Protein AF-A0A1V4E549-F1 (afdb_monomer_lite)

pLDDT: mean 75.44, std 21.92, range [33.56, 98.5]

Structure (mmCIF, N/CA/C/O backbone):
data_AF-A0A1V4E549-F1
#
_entry.id   AF-A0A1V4E549-F1
#
loop_
_atom_site.group_PDB
_atom_site.id
_atom_site.type_symbol
_atom_site.label_atom_id
_atom_site.label_alt_id
_atom_site.label_comp_id
_atom_site.label_asym_id
_atom_site.label_entity_id
_atom_site.label_seq_id
_atom_site.pdbx_PDB_ins_code
_atom_site.Cartn_x
_atom_site.Cartn_y
_atom_site.Cartn_z
_atom_site.occupancy
_atom_site.B_iso_or_equiv
_atom_site.auth_seq_id
_atom_site.auth_comp_id
_atom_site.auth_asym_id
_atom_site.auth_atom_id
_atom_site.pdbx_PDB_model_num
ATOM 1 N N . MET A 1 1 ? -22.956 36.408 -59.709 1.00 43.16 1 MET A N 1
ATOM 2 C CA . MET A 1 1 ? -24.343 36.338 -60.225 1.00 43.16 1 MET A CA 1
ATOM 3 C C . MET A 1 1 ? -24.296 35.690 -61.603 1.00 43.16 1 MET A C 1
ATOM 5 O O . MET A 1 1 ? -23.471 36.123 -62.392 1.00 43.16 1 MET A O 1
ATOM 9 N N . GLY A 1 2 ? -25.145 34.683 -61.854 1.00 43.00 2 GLY A N 1
ATOM 10 C CA . GLY A 1 2 ? -25.297 33.962 -63.137 1.00 43.00 2 GLY A CA 1
ATOM 11 C C . GLY A 1 2 ? -24.504 32.650 -63.174 1.00 43.00 2 GLY A C 1
ATOM 12 O O . GLY A 1 2 ? -23.285 32.707 -63.225 1.00 43.00 2 GLY A O 1
ATOM 13 N N . ALA A 1 3 ? -25.119 31.499 -62.868 1.00 44.09 3 ALA A N 1
ATOM 14 C CA . ALA A 1 3 ? -25.899 30.606 -63.761 1.00 44.09 3 ALA A CA 1
ATOM 15 C C . ALA A 1 3 ? -24.966 29.485 -64.282 1.00 44.09 3 ALA A C 1
ATOM 17 O O . ALA A 1 3 ? -23.920 29.799 -64.828 1.00 44.09 3 ALA A O 1
ATOM 18 N N . GLY A 1 4 ? -25.146 28.208 -63.905 1.00 43.47 4 GLY A N 1
ATOM 19 C CA . GLY A 1 4 ? -26.111 27.250 -64.491 1.00 43.47 4 GLY A CA 1
ATOM 20 C C . GLY A 1 4 ? -25.545 26.698 -65.814 1.00 43.47 4 GLY A C 1
ATOM 21 O O . GLY A 1 4 ? -24.927 27.460 -66.536 1.00 43.47 4 GLY A O 1
ATOM 22 N N . HIS A 1 5 ? -25.681 25.456 -66.267 1.00 45.06 5 HIS A N 1
ATOM 23 C CA . HIS A 1 5 ? -26.296 24.188 -65.870 1.00 45.06 5 HIS A CA 1
ATOM 24 C C . HIS A 1 5 ? -25.855 23.198 -67.006 1.00 45.06 5 HIS A C 1
ATOM 26 O O . HIS A 1 5 ? -25.260 23.638 -67.988 1.00 45.06 5 HIS A O 1
ATOM 32 N N . GLU A 1 6 ? -26.226 21.914 -66.919 1.00 46.12 6 GLU A N 1
ATOM 33 C CA . GLU A 1 6 ? -26.393 20.951 -68.053 1.00 46.12 6 GLU A CA 1
ATOM 34 C C . GLU A 1 6 ? -25.096 20.287 -68.587 1.00 46.12 6 GLU A C 1
ATOM 36 O O . GLU A 1 6 ? -24.204 20.942 -69.106 1.00 46.12 6 GLU A O 1
ATOM 41 N N . HIS A 1 7 ? -24.807 18.998 -68.363 1.00 49.56 7 HIS A N 1
ATOM 42 C CA . HIS A 1 7 ? -25.507 17.749 -68.725 1.00 49.56 7 HIS A CA 1
ATOM 43 C C . HIS A 1 7 ? -25.578 17.509 -70.245 1.00 49.56 7 HIS A C 1
ATOM 45 O O . HIS A 1 7 ? -26.416 18.073 -70.939 1.00 49.56 7 HIS A O 1
ATOM 51 N N . GLY A 1 8 ? -24.710 16.621 -70.741 1.00 44.94 8 GLY A N 1
ATOM 52 C CA . GLY A 1 8 ? -24.687 16.141 -72.121 1.00 44.94 8 GLY A CA 1
ATOM 53 C C . GLY A 1 8 ? -24.238 14.682 -72.164 1.00 44.94 8 GLY A C 1
ATOM 54 O O . GLY A 1 8 ? -23.094 14.370 -71.854 1.00 44.94 8 GLY A O 1
ATOM 55 N N . HIS A 1 9 ? -25.199 13.820 -72.487 1.00 45.81 9 HIS A N 1
ATOM 56 C CA . HIS A 1 9 ? -25.091 12.393 -72.779 1.00 45.81 9 HIS A CA 1
ATOM 57 C C . HIS A 1 9 ? -24.046 12.068 -73.859 1.00 45.81 9 HIS A C 1
ATOM 59 O O . HIS A 1 9 ? -23.935 12.807 -74.832 1.00 45.81 9 HIS A O 1
ATOM 65 N N . ASP A 1 10 ? -23.453 10.872 -73.786 1.00 47.06 10 ASP A N 1
ATOM 66 C CA . ASP A 1 10 ? -23.244 10.068 -74.994 1.00 47.06 10 ASP A CA 1
ATOM 67 C C . ASP A 1 10 ? -23.557 8.587 -74.722 1.00 47.06 10 ASP A C 1
ATOM 69 O O . ASP A 1 10 ? -23.183 8.025 -73.691 1.00 47.06 10 ASP A O 1
ATOM 73 N N . HIS A 1 11 ? -24.327 7.996 -75.632 1.00 48.25 11 HIS A N 1
ATOM 74 C CA . HIS A 1 11 ? -24.812 6.619 -75.635 1.00 48.25 11 HIS A CA 1
ATOM 75 C C . HIS A 1 11 ? -24.189 5.913 -76.843 1.00 48.25 11 HIS A C 1
ATOM 77 O O . HIS A 1 11 ? -24.558 6.191 -77.981 1.00 48.25 11 HIS A O 1
ATOM 83 N N . GLY A 1 12 ? -23.309 4.943 -76.595 1.00 46.62 12 GLY A N 1
ATOM 84 C CA . GLY A 1 12 ? -22.810 4.007 -77.604 1.00 46.62 12 GLY A CA 1
ATOM 85 C C . GLY A 1 12 ? -23.387 2.612 -77.382 1.00 46.62 12 GLY A C 1
ATOM 86 O O . GLY A 1 12 ? -22.933 1.881 -76.508 1.00 46.62 12 GLY A O 1
ATOM 87 N N . HIS A 1 13 ? -24.411 2.277 -78.161 1.00 43.97 13 HIS A N 1
ATOM 88 C CA . HIS A 1 13 ? -25.147 1.012 -78.195 1.00 43.97 13 HIS A CA 1
ATOM 89 C C . HIS A 1 13 ? -24.384 -0.052 -79.014 1.00 43.97 13 HIS A C 1
ATOM 91 O O . HIS A 1 13 ? -23.811 0.275 -80.051 1.00 43.97 13 HIS A O 1
ATOM 97 N N . GLY A 1 14 ? -24.415 -1.325 -78.600 1.00 44.66 14 GLY A N 1
ATOM 98 C CA . GLY A 1 14 ? -23.818 -2.443 -79.342 1.00 44.66 14 GLY A CA 1
ATOM 99 C C . GLY A 1 14 ? -24.342 -3.801 -78.865 1.00 44.66 14 GLY A C 1
ATOM 100 O O . GLY A 1 14 ? -24.001 -4.249 -77.779 1.00 44.66 14 GLY A O 1
ATOM 101 N N . HIS A 1 15 ? -25.203 -4.386 -79.691 1.00 38.19 15 HIS A N 1
ATOM 102 C CA . HIS A 1 15 ? -26.072 -5.552 -79.512 1.00 38.19 15 HIS A CA 1
ATOM 103 C C . HIS A 1 15 ? -25.399 -6.931 -79.307 1.00 38.19 15 HIS A C 1
ATOM 105 O O . HIS A 1 15 ? -24.371 -7.230 -79.905 1.00 38.19 15 HIS A O 1
ATOM 111 N N . ASP A 1 16 ? -26.131 -7.766 -78.555 1.00 45.12 16 ASP A N 1
ATOM 112 C CA . ASP A 1 16 ? -26.507 -9.182 -78.745 1.00 45.12 16 ASP A CA 1
ATOM 113 C C . ASP A 1 16 ? -25.491 -10.309 -79.010 1.00 45.12 16 ASP A C 1
ATOM 115 O O . ASP A 1 16 ? -24.762 -10.348 -79.997 1.00 45.12 16 ASP A O 1
ATOM 119 N N . GLY A 1 17 ? -25.641 -11.360 -78.192 1.00 42.69 17 GLY A N 1
ATOM 120 C CA . GLY A 1 17 ? -25.151 -12.716 -78.440 1.00 42.69 17 GLY A CA 1
ATOM 121 C C . GLY A 1 17 ? -25.629 -13.705 -77.369 1.00 42.69 17 GLY A C 1
ATOM 122 O O . GLY A 1 17 ? -24.884 -14.040 -76.456 1.00 42.69 17 GLY A O 1
ATOM 123 N N . HIS A 1 18 ? -26.887 -14.148 -77.460 1.00 40.09 18 HIS A N 1
ATOM 124 C CA . HIS A 1 18 ? -27.453 -15.243 -76.662 1.00 40.09 18 HIS A CA 1
ATOM 125 C C . HIS A 1 18 ? -26.892 -16.608 -77.100 1.00 40.09 18 HIS A C 1
ATOM 127 O O . HIS A 1 18 ? -27.037 -16.966 -78.264 1.00 40.09 18 HIS A O 1
ATOM 133 N N . GLU A 1 19 ? -26.432 -17.438 -76.156 1.00 47.44 19 GLU A N 1
ATOM 134 C CA . GLU A 1 19 ? -26.477 -18.900 -76.301 1.00 47.44 19 GLU A CA 1
ATOM 135 C C . GLU A 1 19 ? -26.964 -19.569 -75.007 1.00 47.44 19 GLU A C 1
ATOM 137 O O . GLU A 1 19 ? -26.317 -19.559 -73.961 1.00 47.44 19 GLU A O 1
ATOM 142 N N . HIS A 1 20 ? -28.150 -20.170 -75.107 1.00 41.75 20 HIS A N 1
ATOM 143 C CA . HIS A 1 20 ? -28.698 -21.125 -74.155 1.00 41.75 20 HIS A CA 1
ATOM 144 C C . HIS A 1 20 ? -28.123 -22.517 -74.442 1.00 41.75 20 HIS A C 1
ATOM 146 O O . HIS A 1 20 ? -28.312 -23.032 -75.545 1.00 41.75 20 HIS A O 1
ATOM 152 N N . ARG A 1 21 ? -27.553 -23.200 -73.437 1.00 42.03 21 ARG A N 1
ATOM 153 C CA . ARG A 1 21 ? -27.398 -24.664 -73.493 1.00 42.03 21 ARG A CA 1
ATOM 154 C C . ARG A 1 21 ? -27.557 -25.356 -72.134 1.00 42.03 21 ARG A C 1
ATOM 156 O O . ARG A 1 21 ? -26.628 -25.470 -71.353 1.00 42.03 21 ARG A O 1
ATOM 163 N N . GLN A 1 22 ? -28.782 -25.851 -71.957 1.00 47.88 22 GLN A N 1
ATOM 164 C CA . GLN A 1 22 ? -29.174 -27.171 -71.444 1.00 47.88 22 GLN A CA 1
ATOM 165 C C . GLN A 1 22 ? -28.797 -27.588 -70.008 1.00 47.88 22 GLN A C 1
ATOM 167 O O . GLN A 1 22 ? -27.665 -27.922 -69.680 1.00 47.88 22 GLN A O 1
ATOM 172 N N . VAL A 1 23 ? -29.848 -27.684 -69.192 1.00 50.69 23 VAL A N 1
ATOM 173 C CA . VAL A 1 23 ? -29.922 -28.394 -67.911 1.00 50.69 23 VAL A CA 1
ATOM 174 C C . VAL A 1 23 ? -29.866 -29.914 -68.107 1.00 50.69 23 VAL A C 1
ATOM 176 O O . VAL A 1 23 ? -30.498 -30.440 -69.020 1.00 50.69 23 VAL A O 1
ATOM 179 N N . ASN A 1 24 ? -29.185 -30.624 -67.204 1.00 42.31 24 ASN A N 1
ATOM 180 C CA . ASN A 1 24 ? -29.534 -32.002 -66.854 1.00 42.31 24 ASN A CA 1
ATOM 181 C C . ASN A 1 24 ? -29.171 -32.284 -65.390 1.00 42.31 24 ASN A C 1
ATOM 183 O O . ASN A 1 24 ? -28.078 -31.957 -64.933 1.00 42.31 24 ASN A O 1
ATOM 187 N N . GLY A 1 25 ? -30.139 -32.828 -64.652 1.00 41.56 25 GLY A N 1
ATOM 188 C CA . GLY A 1 25 ? -30.088 -33.027 -63.209 1.00 41.56 25 GLY A CA 1
ATOM 189 C C . GLY A 1 25 ? -29.573 -34.396 -62.753 1.00 41.56 25 GLY A C 1
ATOM 190 O O . GLY A 1 25 ? -29.491 -35.349 -63.519 1.00 41.56 25 GLY A O 1
ATOM 191 N N . GLN A 1 26 ? -29.333 -34.436 -61.439 1.00 39.25 26 GLN A N 1
ATOM 192 C CA . GLN A 1 26 ? -29.246 -35.589 -60.533 1.00 39.25 26 GLN A CA 1
ATOM 193 C C . GLN A 1 26 ? -28.045 -36.543 -60.635 1.00 39.25 26 GLN A C 1
ATOM 195 O O . GLN A 1 26 ? -28.016 -37.504 -61.392 1.00 39.25 26 GLN A O 1
ATOM 200 N N . GLY A 1 27 ? -27.143 -36.360 -59.667 1.00 34.84 27 GLY A N 1
ATOM 201 C CA . GLY A 1 27 ? -26.272 -37.391 -59.116 1.00 34.84 27 GLY A CA 1
ATOM 202 C C . GLY A 1 27 ? -25.784 -36.957 -57.735 1.00 34.84 27 GLY A C 1
ATOM 203 O O . GLY A 1 27 ? -24.870 -36.146 -57.630 1.00 34.84 27 GLY A O 1
ATOM 204 N N . HIS A 1 28 ? -26.417 -37.460 -56.671 1.00 42.69 28 HIS A N 1
ATOM 205 C CA . HIS A 1 28 ? -25.910 -37.363 -55.302 1.00 42.69 28 HIS A CA 1
ATOM 206 C C . HIS A 1 28 ? -24.573 -38.113 -55.213 1.00 42.69 28 HIS A C 1
ATOM 208 O O . HIS A 1 28 ? -24.545 -39.324 -55.011 1.00 42.69 28 HIS A O 1
ATOM 214 N N . GLY A 1 29 ? -23.464 -37.399 -55.383 1.00 33.56 29 GLY A N 1
ATOM 215 C CA . GLY A 1 29 ? -22.140 -37.889 -55.030 1.00 33.56 29 GLY A CA 1
ATOM 216 C C . GLY A 1 29 ? -21.857 -37.535 -53.579 1.00 33.56 29 GLY A C 1
ATOM 217 O O . GLY A 1 29 ? -21.517 -36.394 -53.281 1.00 33.56 29 GLY A O 1
ATOM 218 N N . VAL A 1 30 ? -21.996 -38.499 -52.667 1.00 39.44 30 VAL A N 1
ATOM 219 C CA . VAL A 1 30 ? -21.309 -38.423 -51.374 1.00 39.44 30 VAL A CA 1
ATOM 220 C C . VAL A 1 30 ? -19.821 -38.394 -51.701 1.00 39.44 30 VAL A C 1
ATOM 222 O O . VAL A 1 30 ? -19.234 -39.419 -52.040 1.00 39.44 30 VAL A O 1
ATOM 225 N N . VAL A 1 31 ? -19.219 -37.208 -51.658 1.00 40.22 31 VAL A N 1
ATOM 226 C CA . VAL A 1 31 ? -17.765 -37.090 -51.646 1.00 40.22 31 VAL A CA 1
ATOM 227 C C . VAL A 1 31 ? -17.348 -37.632 -50.288 1.00 40.22 31 VAL A C 1
ATOM 229 O O . VAL A 1 31 ? -17.474 -36.954 -49.268 1.00 40.22 31 VAL A O 1
ATOM 232 N N . ILE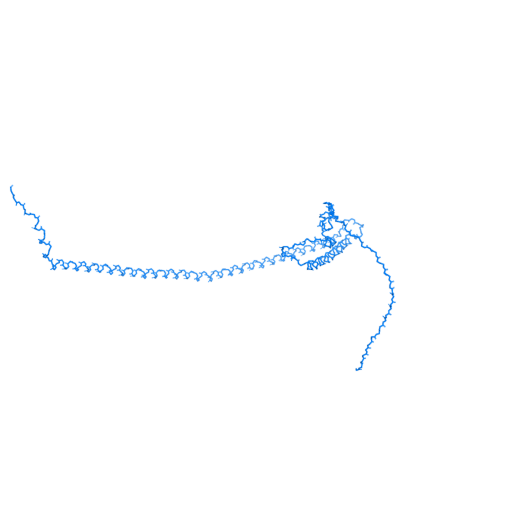 A 1 32 ? -16.925 -38.894 -50.259 1.00 43.72 32 ILE A N 1
ATOM 233 C CA . ILE A 1 32 ? -16.117 -39.406 -49.160 1.00 43.72 32 ILE A CA 1
ATOM 234 C C . ILE A 1 32 ? -14.859 -38.538 -49.186 1.00 43.72 32 ILE A C 1
ATOM 236 O O . ILE A 1 32 ? -13.985 -38.728 -50.026 1.00 43.72 32 ILE A O 1
ATOM 240 N N . LEU A 1 33 ? -14.831 -37.506 -48.340 1.00 38.03 33 LEU A N 1
ATOM 241 C CA . LEU A 1 33 ? -13.628 -36.733 -48.080 1.00 38.03 33 LEU A CA 1
ATOM 242 C C . LEU A 1 33 ? -12.607 -37.710 -47.514 1.00 38.03 33 LEU A C 1
ATOM 244 O O . LEU A 1 33 ? -12.738 -38.181 -46.384 1.00 38.03 33 LEU A O 1
ATOM 248 N N . ASP A 1 34 ? -11.626 -38.028 -48.345 1.00 41.47 34 ASP A N 1
ATOM 249 C CA . ASP A 1 34 ? -10.397 -38.694 -47.958 1.00 41.47 34 ASP A CA 1
ATOM 250 C C . ASP A 1 34 ? -9.869 -38.026 -46.669 1.00 41.47 34 ASP A C 1
ATOM 252 O O . ASP A 1 34 ? -9.659 -36.804 -46.668 1.00 41.47 34 ASP A O 1
ATOM 256 N N . PRO A 1 35 ? -9.686 -38.752 -45.548 1.00 43.91 35 PRO A N 1
ATOM 257 C CA . PRO A 1 35 ? -9.318 -38.156 -44.261 1.00 43.91 35 PRO A CA 1
ATOM 258 C C . PRO A 1 35 ? -7.893 -37.567 -44.227 1.00 43.91 35 PRO A C 1
ATOM 260 O O . PRO A 1 35 ? -7.430 -37.175 -43.159 1.00 43.91 35 PRO A O 1
ATOM 263 N N . GLN A 1 36 ? -7.207 -37.485 -45.374 1.00 44.28 36 GLN A N 1
ATOM 264 C CA . GLN A 1 36 ? -5.835 -36.989 -45.521 1.00 44.28 36 GLN A CA 1
ATOM 265 C C . GLN A 1 36 ? -5.675 -35.875 -46.574 1.00 44.28 36 GLN A C 1
ATOM 267 O O . GLN A 1 36 ? -4.568 -35.621 -47.043 1.00 44.28 36 GLN A O 1
ATOM 272 N N . SER A 1 37 ? -6.745 -35.163 -46.946 1.00 36.69 37 SER A N 1
ATOM 273 C CA . SER A 1 37 ? -6.575 -33.901 -47.687 1.00 36.69 37 SER A CA 1
ATOM 274 C C . SER A 1 37 ? -6.040 -32.810 -46.741 1.00 36.69 37 SER A C 1
ATOM 276 O O . SER A 1 37 ? -6.699 -32.531 -45.731 1.00 36.69 37 SER A O 1
ATOM 278 N N . PRO A 1 38 ? -4.882 -32.171 -47.015 1.00 42.12 38 PRO A N 1
ATOM 279 C CA . PRO A 1 38 ? -4.364 -31.110 -46.162 1.00 42.12 38 PRO A CA 1
ATOM 280 C C . PRO A 1 38 ? -5.330 -29.925 -46.213 1.00 42.12 38 PRO A C 1
ATOM 282 O O . PRO A 1 38 ? -5.606 -29.362 -47.273 1.00 42.12 38 PRO A O 1
ATOM 285 N N . ARG A 1 39 ? -5.891 -29.574 -45.055 1.00 42.47 39 ARG A N 1
ATOM 286 C CA . ARG A 1 39 ? -6.781 -28.419 -44.928 1.00 42.47 39 ARG A CA 1
ATOM 287 C C . ARG A 1 39 ? -5.956 -27.148 -45.156 1.00 42.47 39 ARG A C 1
ATOM 289 O O . ARG A 1 39 ? -4.939 -26.986 -44.478 1.00 42.47 39 ARG A O 1
ATOM 296 N N . PRO A 1 40 ? -6.368 -26.237 -46.051 1.00 41.09 40 PRO A N 1
ATOM 297 C CA . PRO A 1 40 ? -5.683 -24.961 -46.190 1.00 41.09 40 PRO A CA 1
ATOM 298 C C . PRO A 1 40 ? -5.918 -24.157 -44.903 1.00 41.09 40 PRO A C 1
ATOM 300 O O . PRO A 1 40 ? -7.062 -23.868 -44.557 1.00 41.09 40 PRO A O 1
ATOM 303 N N . GLY A 1 41 ? -4.841 -23.871 -44.163 1.00 50.00 41 GLY A N 1
ATOM 304 C CA . GLY A 1 41 ? -4.877 -23.046 -42.947 1.00 50.00 41 GLY A CA 1
ATOM 305 C C . GLY A 1 41 ? -4.318 -23.680 -41.667 1.00 50.00 41 GLY A C 1
ATOM 306 O O . GLY A 1 41 ? -4.445 -23.077 -40.604 1.00 50.00 41 GLY A O 1
ATOM 307 N N . HIS A 1 42 ? -3.705 -24.870 -41.709 1.00 51.44 42 HIS A N 1
ATOM 308 C CA . HIS A 1 42 ? -2.888 -25.321 -40.576 1.00 51.44 42 HIS A CA 1
ATOM 309 C C . HIS A 1 42 ? -1.526 -24.624 -40.649 1.00 51.44 42 HIS A C 1
ATOM 311 O O . HIS A 1 42 ? -0.740 -24.908 -41.549 1.00 51.44 42 HIS A O 1
ATOM 317 N N . LEU A 1 43 ? -1.260 -23.702 -39.721 1.00 49.78 43 LEU A N 1
ATOM 318 C CA . LEU A 1 43 ? 0.101 -23.273 -39.406 1.00 49.78 43 LEU A CA 1
ATOM 319 C C . LEU A 1 43 ? 0.913 -24.531 -39.092 1.00 49.78 43 LEU A C 1
ATOM 321 O O . LEU A 1 43 ? 0.743 -25.103 -38.017 1.00 49.78 43 LEU A O 1
ATOM 325 N N . ASP A 1 44 ? 1.771 -24.972 -40.008 1.00 50.59 44 ASP A N 1
ATOM 326 C CA . ASP A 1 44 ? 2.796 -25.954 -39.680 1.00 50.59 44 ASP A CA 1
ATOM 327 C C . ASP A 1 44 ? 3.750 -25.290 -38.674 1.00 50.59 44 ASP A C 1
ATOM 329 O O . ASP A 1 44 ? 4.494 -24.379 -39.050 1.00 50.59 44 ASP A O 1
ATOM 333 N N . PRO A 1 45 ? 3.829 -25.737 -37.404 1.00 50.50 45 PRO A N 1
ATOM 334 C CA . PRO A 1 45 ? 4.737 -25.151 -36.415 1.00 50.50 45 PRO A CA 1
ATOM 335 C C . PRO A 1 45 ? 6.209 -25.535 -36.676 1.00 50.50 45 PRO A C 1
ATOM 337 O O . PRO A 1 45 ? 7.047 -25.499 -35.776 1.00 50.50 45 PRO A O 1
ATOM 340 N N . ARG A 1 46 ? 6.531 -25.966 -37.902 1.00 40.94 46 ARG A N 1
ATOM 341 C CA . ARG A 1 46 ? 7.844 -26.461 -38.330 1.00 40.94 46 ARG A CA 1
ATOM 342 C C . ARG A 1 46 ? 8.363 -25.791 -39.607 1.00 40.94 46 ARG A C 1
ATOM 344 O O . ARG A 1 46 ? 9.315 -26.289 -40.200 1.00 40.94 46 ARG A O 1
ATOM 351 N N . GLY A 1 47 ? 7.804 -24.643 -39.995 1.00 41.06 47 GLY A N 1
ATOM 352 C CA . GLY A 1 47 ? 8.510 -23.684 -40.848 1.00 41.06 47 GLY A CA 1
ATOM 353 C C . GLY A 1 47 ? 9.668 -23.062 -40.062 1.00 41.06 47 GLY A C 1
ATOM 354 O O . GLY A 1 47 ? 9.498 -22.693 -38.901 1.00 41.06 47 GLY A O 1
ATOM 355 N N . ALA A 1 48 ? 10.864 -23.038 -40.650 1.00 45.69 48 ALA A N 1
ATOM 356 C CA . ALA A 1 48 ? 12.132 -22.733 -39.990 1.00 45.69 48 ALA A CA 1
ATOM 357 C C . ALA A 1 48 ? 12.049 -21.569 -38.972 1.00 45.69 48 ALA A C 1
ATOM 359 O O . ALA A 1 48 ? 11.807 -20.423 -39.333 1.00 45.69 48 ALA A O 1
ATOM 360 N N . ALA A 1 49 ? 12.315 -21.895 -37.701 1.00 48.81 49 ALA A N 1
ATOM 361 C CA . ALA A 1 49 ? 12.483 -20.986 -36.564 1.00 48.81 49 ALA A CA 1
ATOM 362 C C . ALA A 1 49 ? 11.235 -20.392 -35.873 1.00 48.81 49 ALA A C 1
ATOM 364 O O . ALA A 1 49 ? 11.385 -19.386 -35.203 1.00 48.81 49 ALA A O 1
ATOM 365 N N . GLY A 1 50 ? 10.038 -20.990 -35.918 1.00 58.59 50 GLY A N 1
ATOM 366 C CA . GLY A 1 50 ? 8.973 -20.697 -34.925 1.00 58.59 50 GLY A CA 1
ATOM 367 C C . GLY A 1 50 ? 8.530 -19.225 -34.785 1.00 58.59 50 GLY A C 1
ATOM 368 O O . GLY A 1 50 ? 7.900 -18.860 -33.793 1.00 58.59 50 GLY A O 1
ATOM 369 N N . LEU A 1 51 ? 8.874 -18.379 -35.755 1.00 66.06 51 LEU A N 1
ATOM 370 C CA . LEU A 1 51 ? 8.550 -16.962 -35.815 1.00 66.06 51 LEU A CA 1
ATOM 371 C C . LEU A 1 51 ? 7.422 -16.803 -36.829 1.00 66.06 51 LEU A C 1
ATOM 373 O O . LEU A 1 51 ? 7.572 -17.191 -37.984 1.00 66.06 51 LEU A O 1
ATOM 377 N N . LEU A 1 52 ? 6.299 -16.241 -36.386 1.00 76.69 52 LEU A N 1
ATOM 378 C CA . LEU A 1 52 ? 5.174 -15.899 -37.253 1.00 76.69 52 LEU A CA 1
ATOM 379 C C . LEU A 1 52 ? 5.655 -14.968 -38.368 1.00 76.69 52 LEU A C 1
ATOM 381 O O . LEU A 1 52 ? 6.248 -13.924 -38.087 1.00 76.69 52 LEU A O 1
ATOM 385 N N . THR A 1 53 ? 5.390 -15.323 -39.623 1.00 84.38 53 THR A N 1
ATOM 386 C CA . THR A 1 53 ? 5.584 -14.416 -40.755 1.00 84.38 53 THR A CA 1
ATOM 387 C C . THR A 1 53 ? 4.301 -13.623 -41.035 1.00 84.38 53 THR A C 1
ATOM 389 O O . THR A 1 53 ? 3.201 -14.061 -40.693 1.00 84.38 53 THR A O 1
ATOM 392 N N . PRO A 1 54 ? 4.384 -12.462 -41.712 1.00 86.44 54 PRO A N 1
ATOM 393 C CA . PRO A 1 54 ? 3.186 -11.744 -42.154 1.00 86.44 54 PRO A CA 1
ATOM 394 C C . PRO A 1 54 ? 2.268 -12.594 -43.050 1.00 86.44 54 PRO A C 1
ATOM 396 O O . PRO A 1 54 ? 1.051 -12.435 -43.028 1.00 86.44 54 PRO A O 1
ATOM 399 N N . ALA A 1 55 ? 2.835 -13.526 -43.826 1.00 80.06 55 ALA A N 1
ATOM 400 C CA . ALA A 1 55 ? 2.059 -14.453 -44.647 1.00 80.06 55 ALA A CA 1
ATOM 401 C C . ALA A 1 55 ? 1.290 -15.479 -43.801 1.00 80.06 55 ALA A C 1
ATOM 403 O O . ALA A 1 55 ? 0.164 -15.826 -44.151 1.00 80.06 55 ALA A O 1
ATOM 404 N N . ASP A 1 56 ? 1.864 -15.902 -42.677 1.00 83.25 56 ASP A N 1
ATOM 405 C CA . ASP A 1 56 ? 1.231 -16.837 -41.747 1.00 83.25 56 ASP A CA 1
ATOM 406 C C . ASP A 1 56 ? -0.000 -16.222 -41.072 1.00 83.25 56 ASP A C 1
ATOM 408 O O . ASP A 1 56 ? -1.005 -16.901 -40.887 1.00 83.25 56 ASP A O 1
ATOM 412 N N . ILE A 1 57 ? 0.040 -14.918 -40.778 1.00 82.88 57 ILE A N 1
ATOM 413 C CA . ILE A 1 57 ? -1.100 -14.177 -40.215 1.00 82.88 57 ILE A CA 1
ATOM 414 C C . ILE A 1 57 ? -2.231 -14.052 -41.243 1.00 82.88 57 ILE A C 1
ATOM 416 O O . ILE A 1 57 ? -3.387 -14.299 -40.910 1.00 82.88 57 ILE A O 1
ATOM 420 N N . ARG A 1 58 ? -1.907 -13.723 -42.502 1.00 80.75 58 ARG A N 1
ATOM 421 C CA . ARG A 1 58 ? -2.904 -13.613 -43.586 1.00 80.75 58 ARG A CA 1
ATOM 422 C C . ARG A 1 58 ? -3.605 -14.932 -43.895 1.00 80.75 58 ARG A C 1
ATOM 424 O O . ARG A 1 58 ? -4.777 -14.934 -44.251 1.00 80.75 58 ARG A O 1
ATOM 431 N N . ASN A 1 59 ? -2.884 -16.043 -43.782 1.00 82.31 59 ASN A N 1
ATOM 432 C CA . ASN A 1 59 ? -3.405 -17.371 -44.098 1.00 82.31 59 ASN A CA 1
ATOM 433 C C . ASN A 1 59 ? -4.063 -18.061 -42.891 1.00 82.31 59 ASN A C 1
ATOM 435 O O . ASN A 1 59 ? -4.471 -19.221 -42.995 1.00 82.31 59 ASN A O 1
ATOM 439 N N . GLN A 1 60 ? -4.159 -17.377 -41.748 1.00 80.25 60 GLN A N 1
ATOM 440 C CA . GLN A 1 60 ? -4.696 -17.953 -40.527 1.00 80.25 60 GLN A CA 1
ATOM 441 C C . GLN A 1 60 ? -6.219 -18.113 -40.602 1.00 80.25 60 GLN A C 1
ATOM 443 O O . GLN A 1 60 ? -6.954 -17.144 -40.773 1.00 80.25 60 GLN A O 1
ATOM 448 N N . VAL A 1 61 ? -6.708 -19.341 -40.393 1.00 77.44 61 VAL A N 1
ATOM 449 C CA . VAL A 1 61 ? -8.147 -19.650 -40.366 1.00 77.44 61 VAL A CA 1
ATOM 450 C C . VAL A 1 61 ? -8.601 -19.917 -38.932 1.00 77.44 61 VAL A C 1
ATOM 452 O O . VAL A 1 61 ? -8.147 -20.863 -38.287 1.00 77.44 61 VAL A O 1
ATOM 455 N N . PHE A 1 62 ? -9.535 -19.104 -38.434 1.00 77.94 62 PHE A N 1
ATOM 456 C CA . PHE A 1 62 ? -10.168 -19.307 -37.129 1.00 77.94 62 PHE A CA 1
ATOM 457 C C . PHE A 1 62 ? -11.461 -20.122 -37.255 1.00 77.94 62 PHE A C 1
ATOM 459 O O . PHE A 1 62 ? -12.260 -19.933 -38.171 1.00 77.94 62 PHE A O 1
ATOM 466 N N . THR A 1 63 ? -11.698 -21.031 -36.309 1.00 75.94 63 THR A N 1
ATOM 467 C CA . THR A 1 63 ? -12.955 -21.787 -36.230 1.00 75.94 63 THR A CA 1
ATOM 468 C C . THR A 1 63 ? -14.047 -20.946 -35.572 1.00 75.94 63 THR A C 1
ATOM 470 O O . THR A 1 63 ? -13.876 -20.500 -34.437 1.00 75.94 63 THR A O 1
ATOM 473 N N . VAL A 1 64 ? -15.196 -20.786 -36.231 1.00 73.44 64 VAL A N 1
ATOM 474 C CA . VAL A 1 64 ? -16.350 -20.068 -35.665 1.00 73.44 64 VAL A CA 1
ATOM 475 C C . VAL A 1 64 ? -17.088 -20.924 -34.628 1.00 73.44 64 VAL A C 1
ATOM 477 O O . VAL A 1 64 ? -17.531 -22.036 -34.919 1.00 73.44 64 VAL A O 1
ATOM 480 N N . VAL A 1 65 ? -17.247 -20.416 -33.403 1.00 71.38 65 VAL A N 1
ATOM 481 C CA . VAL A 1 65 ? -17.980 -21.101 -32.323 1.00 71.38 65 VAL A CA 1
ATOM 482 C C . VAL A 1 65 ? -19.400 -20.537 -32.244 1.00 71.38 65 VAL A C 1
ATOM 484 O O . VAL A 1 65 ? -19.590 -19.365 -31.955 1.00 71.38 65 VAL A O 1
ATOM 487 N N . ARG A 1 66 ? -20.415 -21.372 -32.510 1.00 63.12 66 ARG A N 1
ATOM 488 C CA . ARG A 1 66 ? -21.825 -20.945 -32.671 1.00 63.12 66 ARG A CA 1
ATOM 489 C C . ARG A 1 66 ? -22.644 -20.866 -31.373 1.00 63.12 66 ARG A C 1
ATOM 491 O O . ARG A 1 66 ? -23.789 -20.438 -31.416 1.00 63.12 66 ARG A O 1
ATOM 498 N N . LEU A 1 67 ? -22.102 -21.335 -30.247 1.00 54.31 67 LEU A N 1
ATOM 499 C CA . LEU A 1 67 ? -22.843 -21.562 -28.991 1.00 54.31 67 LEU A CA 1
ATOM 500 C C . LEU A 1 67 ? -22.280 -20.780 -27.787 1.00 54.31 67 LEU A C 1
ATOM 502 O O . LEU A 1 67 ? -22.699 -21.029 -26.659 1.00 54.31 67 LEU A O 1
ATOM 506 N N . ARG A 1 68 ? -21.326 -19.862 -28.000 1.00 59.06 68 ARG A N 1
ATOM 507 C CA . ARG A 1 68 ? -20.742 -19.000 -26.955 1.00 59.06 68 ARG A CA 1
ATOM 508 C C . ARG A 1 68 ? -20.502 -17.586 -27.479 1.00 59.06 68 ARG A C 1
ATOM 510 O O . ARG A 1 68 ? -20.407 -17.411 -28.690 1.00 59.06 68 ARG A O 1
ATOM 517 N N . GLU A 1 69 ? -20.408 -16.617 -26.563 1.00 59.19 69 GLU A N 1
ATOM 518 C CA . GLU A 1 69 ? -19.955 -15.249 -26.852 1.00 59.19 69 GLU A CA 1
ATOM 519 C C . GLU A 1 69 ? -18.640 -15.325 -27.639 1.00 59.19 69 GLU A C 1
ATOM 521 O O . GLU A 1 69 ? -17.640 -15.858 -27.155 1.00 59.19 69 GLU A O 1
ATOM 526 N N . GLY A 1 70 ? -18.698 -14.911 -28.902 1.00 69.31 70 GLY A N 1
ATOM 527 C CA . GLY A 1 70 ? -17.593 -14.975 -29.847 1.00 69.31 70 GLY A CA 1
ATOM 528 C C . GLY A 1 70 ? -17.063 -13.583 -30.152 1.00 69.31 70 GLY A C 1
ATOM 529 O O . GLY A 1 70 ? -17.762 -12.588 -29.968 1.00 69.31 70 GLY A O 1
ATOM 530 N N . TYR A 1 71 ? -15.829 -13.526 -30.639 1.00 77.69 71 TYR A N 1
ATOM 531 C CA . TYR A 1 71 ? -15.267 -12.300 -31.190 1.00 77.69 71 TYR A CA 1
ATOM 532 C C . TYR A 1 71 ? -16.014 -11.898 -32.468 1.00 77.69 71 TYR A C 1
ATOM 534 O O . TYR A 1 71 ? -16.408 -12.760 -33.259 1.00 77.69 71 TYR A O 1
ATOM 542 N N . ASP A 1 72 ? -16.186 -10.594 -32.684 1.00 80.00 72 ASP A N 1
ATOM 543 C CA . ASP A 1 72 ? -16.672 -10.069 -33.958 1.00 80.00 72 ASP A CA 1
ATOM 544 C C . ASP A 1 72 ? -15.615 -10.337 -35.042 1.00 80.00 72 ASP A C 1
ATOM 546 O O . ASP A 1 72 ? -14.474 -9.882 -34.948 1.00 80.00 72 ASP A O 1
ATOM 550 N N . LEU A 1 73 ? -15.996 -11.088 -36.079 1.00 79.94 73 LEU A N 1
ATOM 551 C CA . LEU A 1 73 ? -15.120 -11.449 -37.196 1.00 79.94 73 LEU A CA 1
ATOM 552 C C . LEU A 1 73 ? -14.505 -10.214 -37.864 1.00 79.94 73 LEU A C 1
ATOM 554 O O . LEU A 1 73 ? -13.312 -10.199 -38.146 1.00 79.94 73 LEU A O 1
ATOM 558 N N . ALA A 1 74 ? -15.289 -9.150 -38.048 1.00 82.06 74 ALA A N 1
ATOM 559 C CA . ALA A 1 74 ? -14.806 -7.936 -38.691 1.00 82.06 74 ALA A CA 1
ATOM 560 C C . ALA A 1 74 ? -13.811 -7.175 -37.803 1.00 82.06 74 ALA A C 1
ATOM 562 O O . ALA A 1 74 ? -12.942 -6.465 -38.308 1.00 82.06 74 ALA A O 1
ATOM 563 N N . GLU A 1 75 ? -13.939 -7.282 -36.481 1.00 84.94 75 GLU A N 1
ATOM 564 C CA . GLU A 1 75 ? -12.980 -6.701 -35.539 1.00 84.94 75 GLU A CA 1
ATOM 565 C C . GLU A 1 75 ? -11.670 -7.488 -35.509 1.00 84.94 75 GLU A C 1
ATOM 567 O O . GLU A 1 75 ? -10.598 -6.883 -35.571 1.00 84.94 75 GLU A O 1
ATOM 572 N N . VAL A 1 76 ? -11.758 -8.820 -35.499 1.00 86.75 76 VAL A N 1
ATOM 573 C CA . VAL A 1 76 ? -10.593 -9.708 -35.582 1.00 86.75 76 VAL A CA 1
ATOM 574 C C . VAL A 1 76 ? -9.830 -9.466 -36.883 1.00 86.75 76 VAL A C 1
ATOM 576 O O . VAL A 1 76 ? -8.621 -9.260 -36.833 1.00 86.75 76 VAL A O 1
ATOM 579 N N . ASP A 1 77 ? -10.514 -9.369 -38.024 1.00 85.94 77 ASP A N 1
ATOM 580 C CA . ASP A 1 77 ? -9.873 -9.099 -39.317 1.00 85.94 77 ASP A CA 1
ATOM 581 C C . ASP A 1 77 ? -9.154 -7.738 -39.341 1.00 85.94 77 ASP A C 1
ATOM 583 O O . ASP A 1 77 ? -8.013 -7.634 -39.802 1.00 85.94 77 ASP A O 1
ATOM 587 N N . ARG A 1 78 ? -9.771 -6.683 -38.782 1.00 90.56 78 ARG A N 1
ATOM 588 C CA . ARG A 1 78 ? -9.126 -5.362 -38.646 1.00 90.56 78 ARG A CA 1
ATOM 589 C C . ARG A 1 78 ? -7.884 -5.419 -37.757 1.00 90.56 78 ARG A C 1
ATOM 591 O O . ARG A 1 78 ? -6.873 -4.792 -38.078 1.00 90.56 78 ARG A O 1
ATOM 598 N N . PHE A 1 79 ? -7.952 -6.154 -36.648 1.00 89.50 79 PHE A N 1
ATOM 599 C CA . PHE A 1 79 ? -6.826 -6.319 -35.733 1.00 89.50 79 PHE A CA 1
ATOM 600 C C . PHE A 1 79 ? -5.673 -7.092 -36.385 1.00 89.50 79 PHE A C 1
ATOM 602 O O . PHE A 1 79 ? -4.525 -6.659 -36.298 1.00 89.50 79 PHE A O 1
ATOM 609 N N . LEU A 1 80 ? -5.959 -8.183 -37.100 1.00 90.81 80 LEU A N 1
ATOM 610 C CA . LEU A 1 80 ? -4.937 -8.960 -37.807 1.00 90.81 80 LEU A CA 1
ATOM 611 C C . LEU A 1 80 ? -4.240 -8.137 -38.895 1.00 90.81 80 LEU A C 1
ATOM 613 O O . LEU A 1 80 ? -3.019 -8.220 -39.012 1.00 90.81 80 LEU A O 1
ATOM 617 N N . GLY A 1 81 ? -4.971 -7.276 -39.611 1.00 88.25 81 GLY A N 1
ATOM 618 C CA . GLY A 1 81 ? -4.369 -6.340 -40.567 1.00 88.25 81 GLY A CA 1
ATOM 619 C C . GLY A 1 81 ? -3.392 -5.351 -39.913 1.00 88.25 81 GLY A C 1
ATOM 620 O O . GLY A 1 81 ? -2.331 -5.060 -40.468 1.00 88.25 81 GLY A O 1
ATOM 621 N N . LEU A 1 82 ? -3.693 -4.873 -38.699 1.00 93.12 82 LEU A N 1
ATOM 622 C CA . LEU A 1 82 ? -2.781 -4.015 -37.933 1.00 93.12 82 LEU A CA 1
ATOM 623 C C . LEU A 1 82 ? -1.527 -4.771 -37.469 1.00 93.12 82 LEU A C 1
ATOM 625 O O . LEU A 1 82 ? -0.414 -4.245 -37.569 1.00 93.12 82 LEU A O 1
ATOM 629 N N . VAL A 1 83 ? -1.696 -5.996 -36.968 1.00 93.56 83 VAL A N 1
ATOM 630 C CA . VAL A 1 83 ? -0.574 -6.846 -36.544 1.00 93.56 83 VAL A CA 1
ATOM 631 C C . VAL A 1 83 ? 0.326 -7.172 -37.734 1.00 93.56 83 VAL A C 1
ATOM 633 O O . VAL A 1 83 ? 1.545 -7.064 -37.618 1.00 93.56 83 VAL A O 1
ATOM 636 N N . GLU A 1 84 ? -0.249 -7.502 -38.890 1.00 91.88 84 GLU A N 1
ATOM 637 C CA . GLU A 1 84 ? 0.496 -7.771 -40.118 1.00 91.88 84 GLU A CA 1
ATOM 638 C C . GLU A 1 84 ? 1.318 -6.552 -40.563 1.00 91.88 84 GLU A C 1
ATOM 640 O O . GLU A 1 84 ? 2.524 -6.669 -40.792 1.00 91.88 84 GLU A O 1
ATOM 645 N N . ALA A 1 85 ? 0.697 -5.370 -40.630 1.00 92.31 85 ALA A N 1
ATOM 646 C CA . ALA A 1 85 ? 1.381 -4.134 -41.008 1.00 92.31 85 ALA A CA 1
ATOM 647 C C . ALA A 1 85 ? 2.535 -3.804 -40.047 1.00 92.31 85 ALA A C 1
ATOM 649 O O . ALA A 1 85 ? 3.627 -3.420 -40.475 1.00 92.31 85 ALA A O 1
ATOM 650 N N . THR A 1 86 ? 2.312 -4.014 -38.748 1.00 90.75 86 THR A N 1
ATOM 651 C CA . THR A 1 86 ? 3.327 -3.807 -37.710 1.00 90.75 86 THR A CA 1
ATOM 652 C C . THR A 1 86 ? 4.471 -4.806 -37.856 1.00 90.75 86 THR A C 1
ATOM 654 O O . THR A 1 86 ? 5.635 -4.417 -37.812 1.00 90.75 86 THR A O 1
ATOM 657 N N . LEU A 1 87 ? 4.168 -6.083 -38.094 1.00 92.44 87 LEU A N 1
ATOM 658 C CA . LEU A 1 87 ? 5.175 -7.123 -38.273 1.00 92.44 87 LEU A CA 1
ATOM 659 C C . LEU A 1 87 ? 6.036 -6.873 -39.519 1.00 92.44 87 LEU A C 1
ATOM 661 O O . LEU A 1 87 ? 7.253 -7.031 -39.456 1.00 92.44 87 LEU A O 1
ATOM 665 N N . ILE A 1 88 ? 5.440 -6.415 -40.626 1.00 91.69 88 ILE A N 1
ATOM 666 C CA . ILE A 1 88 ? 6.183 -6.000 -41.828 1.00 91.69 88 ILE A CA 1
ATOM 667 C C . ILE A 1 88 ? 7.138 -4.847 -41.505 1.00 91.69 88 ILE A C 1
ATOM 669 O O . ILE A 1 88 ? 8.303 -4.891 -41.908 1.00 91.69 88 ILE A O 1
ATOM 673 N N . SER A 1 89 ? 6.665 -3.832 -40.774 1.00 94.25 89 SER A N 1
ATOM 674 C CA . SER A 1 89 ? 7.505 -2.701 -40.364 1.00 94.25 89 SER A CA 1
ATOM 675 C C . SER A 1 89 ? 8.671 -3.171 -39.500 1.00 94.25 89 SER A C 1
ATOM 677 O O . SER A 1 89 ? 9.821 -2.904 -39.827 1.00 94.25 89 SER A O 1
ATOM 679 N N . VAL A 1 90 ? 8.392 -3.948 -38.452 1.00 91.38 90 VAL A N 1
ATOM 680 C CA . VAL A 1 90 ? 9.408 -4.438 -37.513 1.00 91.38 90 VAL A CA 1
ATOM 681 C C . VAL A 1 90 ? 10.441 -5.316 -38.215 1.00 91.38 90 VAL A C 1
ATOM 683 O O . VAL A 1 90 ? 11.627 -5.214 -37.911 1.00 91.38 90 VAL A O 1
ATOM 686 N N . LEU A 1 91 ? 10.040 -6.168 -39.160 1.00 90.38 91 LEU A N 1
ATOM 687 C CA . LEU A 1 91 ? 10.989 -6.983 -39.923 1.00 90.38 91 LEU A CA 1
ATOM 688 C C . LEU A 1 91 ? 11.895 -6.123 -40.813 1.00 90.38 91 LEU A C 1
ATOM 690 O O . LEU A 1 91 ? 13.108 -6.334 -40.814 1.00 90.38 91 LEU A O 1
ATOM 694 N N . ARG A 1 92 ? 11.339 -5.114 -41.495 1.00 92.50 92 ARG A N 1
ATOM 695 C CA . ARG A 1 92 ? 12.116 -4.150 -42.291 1.00 92.50 92 ARG A CA 1
ATOM 696 C C . ARG A 1 92 ? 13.087 -3.353 -41.424 1.00 92.50 92 ARG A C 1
ATOM 698 O O . ARG A 1 92 ? 14.249 -3.193 -41.789 1.00 92.50 92 ARG A O 1
ATOM 705 N N . ASP A 1 93 ? 12.626 -2.868 -40.279 1.00 92.00 93 ASP A N 1
ATOM 706 C CA . ASP A 1 93 ? 13.449 -2.090 -39.356 1.00 92.00 93 ASP A CA 1
ATOM 707 C C . ASP A 1 93 ? 14.575 -2.953 -38.774 1.00 92.00 93 ASP A C 1
ATOM 709 O O . ASP A 1 93 ? 15.722 -2.516 -38.705 1.00 92.00 93 ASP A O 1
ATOM 713 N N . ASN A 1 94 ? 14.292 -4.214 -38.439 1.00 89.56 94 ASN A N 1
ATOM 714 C CA . ASN A 1 94 ? 15.313 -5.170 -38.013 1.00 89.56 94 ASN A CA 1
ATOM 715 C C . ASN A 1 94 ? 16.352 -5.435 -39.102 1.00 89.56 94 ASN A C 1
ATOM 717 O O . ASN A 1 94 ? 17.542 -5.494 -38.800 1.00 89.56 94 ASN A O 1
ATOM 721 N N . GLU A 1 95 ? 15.934 -5.591 -40.356 1.00 92.94 95 GLU A N 1
ATOM 722 C CA . GLU A 1 95 ? 16.859 -5.750 -41.477 1.00 92.94 95 GLU A CA 1
ATOM 723 C C . GLU A 1 95 ? 17.723 -4.498 -41.661 1.00 92.94 95 GLU A C 1
ATOM 725 O O . GLU A 1 95 ? 18.943 -4.606 -41.765 1.00 92.94 95 GLU A O 1
ATOM 730 N N . ALA A 1 96 ? 17.127 -3.305 -41.589 1.00 91.56 96 ALA A N 1
ATOM 731 C CA . ALA A 1 96 ? 17.857 -2.044 -41.660 1.00 91.56 96 ALA A CA 1
ATOM 732 C C . ALA A 1 96 ? 18.872 -1.896 -40.513 1.00 91.56 96 ALA A C 1
ATOM 734 O O . ALA A 1 96 ? 20.001 -1.458 -40.735 1.00 91.56 96 ALA A O 1
ATOM 735 N N . LEU A 1 97 ? 18.510 -2.283 -39.287 1.00 88.56 97 LEU A N 1
ATOM 736 C CA . LEU A 1 97 ? 19.417 -2.282 -38.136 1.00 88.56 97 LEU A CA 1
ATOM 737 C C . LEU A 1 97 ? 20.541 -3.310 -38.299 1.00 88.56 97 LEU A C 1
ATOM 739 O O . LEU A 1 97 ? 21.701 -2.994 -38.039 1.00 88.56 97 LEU A O 1
ATOM 743 N N . ARG A 1 98 ? 20.225 -4.516 -38.780 1.00 88.75 98 ARG A N 1
ATOM 744 C CA . ARG A 1 98 ? 21.221 -5.557 -39.066 1.00 88.75 98 ARG A CA 1
ATOM 745 C C . ARG A 1 98 ? 22.180 -5.131 -40.173 1.00 88.75 98 ARG A C 1
ATOM 747 O O . ARG A 1 98 ? 23.378 -5.327 -40.017 1.00 88.75 98 ARG A O 1
ATOM 754 N N . ALA A 1 99 ? 21.689 -4.488 -41.231 1.00 88.38 99 ALA A N 1
ATOM 755 C CA . ALA A 1 99 ? 22.513 -3.932 -42.301 1.00 88.38 99 ALA A CA 1
ATOM 756 C C . ALA A 1 99 ? 23.427 -2.806 -41.793 1.00 88.38 99 ALA A C 1
ATOM 758 O O . ALA A 1 99 ? 24.588 -2.735 -42.184 1.00 88.38 99 ALA A O 1
ATOM 759 N N . ARG A 1 100 ? 22.943 -1.961 -40.871 1.00 85.94 100 ARG A N 1
ATOM 760 C CA . ARG A 1 100 ? 23.775 -0.945 -40.204 1.00 85.94 100 ARG A CA 1
ATOM 761 C C . ARG A 1 100 ? 24.891 -1.587 -39.383 1.00 85.94 100 ARG A C 1
ATOM 763 O O . ARG A 1 100 ? 26.034 -1.166 -39.503 1.00 85.94 100 ARG A O 1
ATOM 770 N N . ILE A 1 101 ? 24.581 -2.615 -38.593 1.00 86.81 101 ILE A N 1
ATOM 771 C CA . ILE A 1 101 ? 25.586 -3.348 -37.806 1.00 86.81 101 ILE A CA 1
ATOM 772 C C . ILE A 1 101 ? 26.600 -4.036 -38.728 1.00 86.81 101 ILE A C 1
ATOM 774 O O . ILE A 1 101 ? 27.797 -3.927 -38.488 1.00 86.81 101 ILE A O 1
ATOM 778 N N . ALA A 1 102 ? 26.139 -4.688 -39.798 1.00 82.19 102 ALA A N 1
ATOM 779 C CA . ALA A 1 102 ? 27.001 -5.352 -40.770 1.00 82.19 102 ALA A CA 1
ATOM 780 C C . ALA A 1 102 ? 27.914 -4.357 -41.497 1.00 82.19 102 ALA A C 1
ATOM 782 O O . ALA A 1 102 ? 29.107 -4.585 -41.567 1.00 82.19 102 ALA A O 1
ATOM 783 N N . CYS A 1 103 ? 27.401 -3.209 -41.945 1.00 77.88 103 CYS A N 1
ATOM 784 C CA . CYS A 1 103 ? 28.217 -2.166 -42.573 1.00 77.88 103 CYS A CA 1
ATOM 785 C C . CYS A 1 103 ? 29.280 -1.591 -41.622 1.00 77.88 103 CYS A C 1
ATOM 787 O O . CYS A 1 103 ? 30.374 -1.248 -42.062 1.00 77.88 103 CYS A O 1
ATOM 789 N N . LEU A 1 104 ? 28.971 -1.471 -40.327 1.00 74.88 104 LEU A N 1
ATOM 790 C CA . LEU A 1 104 ? 29.961 -1.084 -39.319 1.00 74.88 104 LEU A CA 1
ATOM 791 C C . LEU A 1 104 ? 30.989 -2.199 -39.061 1.00 74.88 104 LEU A C 1
ATOM 793 O O . LEU A 1 104 ? 32.120 -1.896 -38.689 1.00 74.88 104 LEU A O 1
ATOM 797 N N . ALA A 1 105 ? 30.607 -3.464 -39.249 1.00 68.69 105 ALA A N 1
ATOM 798 C CA . ALA A 1 105 ? 31.474 -4.627 -39.077 1.00 68.69 105 ALA A CA 1
ATOM 799 C C . ALA A 1 105 ? 32.346 -4.942 -40.315 1.00 68.69 105 ALA A C 1
ATOM 801 O O . ALA A 1 105 ? 33.470 -5.397 -40.139 1.00 68.69 105 ALA A O 1
ATOM 802 N N . ASP A 1 106 ? 31.861 -4.659 -41.531 1.00 64.25 106 ASP A N 1
ATOM 803 C CA . ASP A 1 106 ? 32.493 -4.941 -42.838 1.00 64.25 106 ASP A CA 1
ATOM 804 C C . ASP A 1 106 ? 33.312 -3.759 -43.400 1.00 64.25 106 ASP A C 1
ATOM 806 O O . ASP A 1 106 ? 33.664 -3.735 -44.583 1.00 64.25 106 ASP A O 1
ATOM 810 N N . GLY A 1 107 ? 33.659 -2.765 -42.572 1.00 54.16 107 GLY A N 1
ATOM 811 C CA . GLY A 1 107 ? 34.722 -1.817 -42.930 1.00 54.16 107 GLY A CA 1
ATOM 812 C C . GLY A 1 107 ? 35.972 -2.589 -43.395 1.00 54.16 107 GLY A C 1
ATOM 813 O O . GLY A 1 107 ? 36.283 -3.617 -42.794 1.00 54.16 107 GLY A O 1
ATOM 814 N N . PRO A 1 108 ? 36.653 -2.163 -44.480 1.00 47.72 108 PRO A N 1
ATOM 815 C CA . PRO A 1 108 ? 37.570 -3.011 -45.239 1.00 47.72 108 PRO A CA 1
ATOM 816 C C . PRO A 1 108 ? 38.642 -3.628 -44.340 1.00 47.72 108 PRO A C 1
ATOM 818 O O . PRO A 1 108 ? 39.505 -2.937 -43.799 1.00 47.72 108 PRO A O 1
ATOM 821 N N . GLY A 1 109 ? 38.547 -4.947 -44.189 1.00 53.59 109 GLY A N 1
ATOM 822 C CA . GLY A 1 109 ? 39.490 -5.772 -43.459 1.00 53.59 109 GLY A CA 1
ATOM 823 C C . GLY A 1 109 ? 40.730 -6.049 -44.294 1.00 53.59 109 GLY A C 1
ATOM 824 O O . GLY A 1 109 ? 40.752 -6.994 -45.076 1.00 53.59 109 GLY A O 1
ATOM 825 N N . ASP A 1 110 ? 41.769 -5.260 -44.067 1.00 46.25 110 ASP A N 1
ATOM 826 C CA . ASP A 1 110 ? 43.145 -5.744 -44.103 1.00 46.25 110 ASP A CA 1
ATOM 827 C C . ASP A 1 110 ? 43.931 -4.966 -43.048 1.00 46.25 110 ASP A C 1
ATOM 829 O O . ASP A 1 110 ? 44.406 -3.873 -43.309 1.00 46.25 110 ASP A O 1
ATOM 833 N N . GLU A 1 111 ? 43.878 -5.457 -41.809 1.00 38.94 111 GLU A N 1
ATOM 834 C CA . GLU A 1 111 ? 44.948 -5.457 -40.806 1.00 38.94 111 GLU A CA 1
ATOM 835 C C . GLU A 1 111 ? 44.361 -6.032 -39.503 1.00 38.94 111 GLU A C 1
ATOM 837 O O . GLU A 1 111 ? 43.410 -5.515 -38.922 1.00 38.94 111 GLU A O 1
ATOM 842 N N . SER A 1 112 ? 44.903 -7.180 -39.087 1.00 46.53 112 SER A N 1
ATOM 843 C CA . SER A 1 112 ? 44.871 -7.756 -37.737 1.00 46.53 112 SER A CA 1
ATOM 844 C C . SER A 1 112 ? 44.009 -7.044 -36.694 1.00 46.53 112 SER A C 1
ATOM 846 O O . SER A 1 112 ? 44.443 -6.023 -36.189 1.00 46.53 112 SER A O 1
ATOM 848 N N . ARG A 1 113 ? 42.901 -7.665 -36.260 1.00 49.00 113 ARG A N 1
ATOM 849 C CA . ARG A 1 113 ? 42.480 -7.864 -34.845 1.00 49.00 113 ARG A CA 1
ATOM 850 C C . ARG A 1 113 ? 42.697 -6.723 -33.826 1.00 49.00 113 ARG A C 1
ATOM 852 O O . ARG A 1 113 ? 42.734 -6.975 -32.623 1.00 49.00 113 ARG A O 1
ATOM 859 N N . HIS A 1 114 ? 42.809 -5.490 -34.281 1.00 51.06 114 HIS A N 1
ATOM 860 C CA . HIS A 1 114 ? 43.112 -4.312 -33.504 1.00 51.06 114 HIS A CA 1
ATOM 861 C C . HIS A 1 114 ? 41.955 -3.370 -33.778 1.00 51.06 114 HIS A C 1
ATOM 863 O O . HIS A 1 114 ? 41.999 -2.519 -34.662 1.00 51.06 114 HIS A O 1
ATOM 869 N N . VAL A 1 115 ? 40.884 -3.534 -32.993 1.00 51.25 115 VAL A N 1
ATOM 870 C CA . VAL A 1 115 ? 40.097 -2.356 -32.621 1.00 51.25 115 VAL A CA 1
ATOM 871 C C . VAL A 1 115 ? 41.151 -1.317 -32.231 1.00 51.25 115 VAL A C 1
ATOM 873 O O . VAL A 1 115 ? 41.976 -1.666 -31.378 1.00 51.25 115 VAL A O 1
ATOM 876 N N . PRO A 1 116 ? 41.223 -0.131 -32.872 1.00 59.22 116 PRO A N 1
ATOM 877 C CA . PRO A 1 116 ? 42.246 0.846 -32.530 1.00 59.22 116 PRO A CA 1
ATOM 878 C C . PRO A 1 116 ? 42.222 0.979 -31.015 1.00 59.22 116 PRO A C 1
ATOM 880 O O . PRO A 1 116 ? 41.136 1.193 -30.474 1.00 59.22 116 PRO A O 1
ATOM 883 N N . ALA A 1 117 ? 43.347 0.770 -30.322 1.00 62.31 117 ALA A N 1
ATOM 884 C CA . ALA A 1 117 ? 43.363 0.792 -28.855 1.00 62.31 117 ALA A CA 1
ATOM 885 C C . ALA A 1 117 ? 42.623 2.032 -28.310 1.00 62.31 117 ALA A C 1
ATOM 887 O O . ALA A 1 117 ? 41.818 1.922 -27.398 1.00 62.31 117 ALA A O 1
ATOM 888 N N . ALA A 1 118 ? 42.729 3.161 -29.020 1.00 71.56 118 ALA A N 1
ATOM 889 C CA . ALA A 1 118 ? 41.976 4.391 -28.783 1.00 71.56 118 ALA A CA 1
ATOM 890 C C . ALA A 1 118 ? 40.430 4.261 -28.797 1.00 71.56 118 ALA A C 1
ATOM 892 O O . ALA A 1 118 ? 39.755 4.933 -28.017 1.00 71.56 118 ALA A O 1
ATOM 893 N N . VAL A 1 119 ? 39.841 3.428 -29.663 1.00 77.19 119 VAL A N 1
ATOM 894 C CA . VAL A 1 119 ? 38.392 3.141 -29.699 1.00 77.19 119 VAL A CA 1
ATOM 895 C C . VAL A 1 119 ? 38.004 2.193 -28.564 1.00 77.19 119 VAL A C 1
ATOM 897 O O . VAL A 1 119 ? 36.979 2.418 -27.928 1.00 77.19 119 VAL A O 1
ATOM 900 N N . GLY A 1 120 ? 38.830 1.188 -28.256 1.00 81.25 120 GLY A N 1
ATOM 901 C CA . GLY A 1 120 ? 38.638 0.321 -27.086 1.00 81.25 120 GLY A CA 1
ATOM 902 C C . GLY A 1 120 ? 38.690 1.101 -25.769 1.00 81.25 120 GLY A C 1
ATOM 903 O O . GLY A 1 120 ? 37.805 0.947 -24.933 1.00 81.25 120 GLY A O 1
ATOM 904 N N . ASP A 1 121 ? 39.652 2.015 -25.641 1.00 85.69 121 ASP A N 1
ATOM 905 C CA . ASP A 1 121 ? 39.816 2.913 -24.495 1.00 85.69 121 ASP A CA 1
ATOM 906 C C . ASP A 1 121 ? 38.649 3.907 -24.383 1.00 85.69 121 ASP A C 1
ATOM 908 O O . ASP A 1 121 ? 38.149 4.181 -23.291 1.00 85.69 121 ASP A O 1
ATOM 912 N N . SER A 1 122 ? 38.156 4.418 -25.516 1.00 87.56 122 SER A N 1
ATOM 913 C CA . SER A 1 122 ? 36.982 5.301 -25.543 1.00 87.56 122 SER A CA 1
ATOM 914 C C . SER A 1 122 ? 35.699 4.560 -25.165 1.00 87.56 122 SER A C 1
ATOM 916 O O . SER A 1 122 ? 34.902 5.080 -24.386 1.00 87.56 122 SER A O 1
ATOM 918 N N . LEU A 1 123 ? 35.503 3.336 -25.664 1.00 88.88 123 LEU A N 1
ATOM 919 C CA . LEU A 1 123 ? 34.378 2.480 -25.284 1.00 88.88 123 LEU A CA 1
ATOM 920 C C . LEU A 1 123 ? 34.457 2.086 -23.807 1.00 88.88 123 LEU A C 1
ATOM 922 O O . LEU A 1 123 ? 33.445 2.161 -23.119 1.00 88.88 123 LEU A O 1
ATOM 926 N N . ALA A 1 124 ? 35.642 1.747 -23.298 1.00 91.00 124 ALA A N 1
ATOM 927 C CA . ALA A 1 124 ? 35.855 1.462 -21.883 1.00 91.00 124 ALA A CA 1
ATOM 928 C C . ALA A 1 124 ? 35.483 2.668 -21.008 1.00 91.00 124 ALA A C 1
ATOM 930 O O . ALA A 1 124 ? 34.750 2.510 -20.034 1.00 91.00 124 ALA A O 1
ATOM 931 N N . ARG A 1 125 ? 35.881 3.884 -21.404 1.00 92.31 125 ARG A N 1
ATOM 932 C CA . ARG A 1 125 ? 35.519 5.117 -20.691 1.00 92.31 125 ARG A CA 1
ATOM 933 C C . ARG A 1 125 ? 34.024 5.433 -20.764 1.00 92.31 125 ARG A C 1
ATOM 935 O O . ARG A 1 125 ? 33.458 5.902 -19.784 1.00 92.31 125 ARG A O 1
ATOM 942 N N . ILE A 1 126 ? 33.365 5.174 -21.895 1.00 94.38 126 ILE A N 1
ATOM 943 C CA . ILE A 1 126 ? 31.908 5.350 -22.028 1.00 94.38 126 ILE A CA 1
ATOM 944 C C . ILE A 1 126 ? 31.163 4.336 -21.157 1.00 94.38 126 ILE A C 1
ATOM 946 O O . ILE A 1 126 ? 30.209 4.710 -20.482 1.00 94.38 126 ILE A O 1
ATOM 950 N N . VAL A 1 127 ? 31.604 3.076 -21.138 1.00 93.88 127 VAL A N 1
ATOM 951 C CA . VAL A 1 127 ? 31.028 2.033 -20.277 1.00 93.88 127 VAL A CA 1
ATOM 952 C C . VAL A 1 127 ? 31.242 2.372 -18.803 1.00 93.88 127 VAL A C 1
ATOM 954 O O . VAL A 1 127 ? 30.318 2.218 -18.011 1.00 93.88 127 VAL A O 1
ATOM 957 N N . GLU A 1 128 ? 32.408 2.899 -18.433 1.00 95.62 128 GLU A N 1
ATOM 958 C CA . GLU A 1 128 ? 32.684 3.365 -17.073 1.00 95.62 128 GLU A CA 1
ATOM 959 C C . GLU A 1 128 ? 31.777 4.539 -16.679 1.00 95.62 128 GLU A C 1
ATOM 961 O O . GLU A 1 128 ? 31.144 4.495 -15.627 1.00 95.62 128 GLU A O 1
ATOM 966 N N . VAL A 1 129 ? 31.641 5.556 -17.539 1.00 96.00 129 VAL A N 1
ATOM 967 C CA . VAL A 1 129 ? 30.751 6.705 -17.295 1.00 96.00 129 VAL A CA 1
ATOM 968 C C . VAL A 1 129 ? 29.286 6.267 -17.223 1.00 96.00 129 VAL A C 1
ATOM 970 O O . VAL A 1 129 ? 28.545 6.741 -16.363 1.00 96.00 129 VAL A O 1
ATOM 973 N N . ALA A 1 130 ? 28.860 5.339 -18.081 1.00 95.06 130 ALA A N 1
ATOM 974 C CA . ALA A 1 130 ? 27.516 4.773 -18.040 1.00 95.06 130 ALA A CA 1
ATOM 975 C C . ALA A 1 130 ? 27.278 3.960 -16.757 1.00 95.06 130 ALA A C 1
ATOM 977 O O . ALA A 1 130 ? 26.213 4.081 -16.154 1.00 95.06 130 ALA A O 1
ATOM 978 N N . GLY A 1 131 ? 28.270 3.185 -16.307 1.00 96.00 131 GLY A N 1
ATOM 979 C CA . GLY A 1 131 ? 28.227 2.450 -15.042 1.00 96.00 131 GLY A CA 1
ATOM 980 C C . GLY A 1 131 ? 28.120 3.388 -13.843 1.00 96.00 131 GLY A C 1
ATOM 981 O O . GLY A 1 131 ? 27.220 3.244 -13.024 1.00 96.00 131 GLY A O 1
ATOM 982 N N . GLN A 1 132 ? 28.950 4.432 -13.805 1.00 96.31 132 GLN A N 1
ATOM 983 C CA . GLN A 1 132 ? 28.889 5.465 -12.771 1.00 96.31 132 GLN A CA 1
ATOM 984 C C . GLN A 1 132 ? 27.538 6.191 -12.761 1.00 96.31 132 GLN A C 1
ATOM 986 O O . GLN A 1 132 ? 26.990 6.450 -11.691 1.00 96.31 132 GLN A O 1
ATOM 991 N N . ALA A 1 133 ? 26.977 6.506 -13.931 1.00 95.69 133 ALA A N 1
ATOM 992 C CA . ALA A 1 133 ? 25.652 7.112 -14.029 1.00 95.69 133 ALA A CA 1
ATOM 993 C C . ALA A 1 133 ? 24.559 6.160 -13.513 1.00 95.69 133 ALA A C 1
ATOM 995 O O . ALA A 1 133 ? 23.701 6.575 -12.732 1.00 95.69 133 ALA A O 1
ATOM 996 N N . ALA A 1 134 ? 24.615 4.876 -13.879 1.00 96.12 134 ALA A N 1
ATOM 997 C CA . ALA A 1 134 ? 23.687 3.864 -13.384 1.00 96.12 134 ALA A CA 1
ATOM 998 C C . ALA A 1 134 ? 23.771 3.724 -11.854 1.00 96.12 134 ALA A C 1
ATOM 1000 O O . ALA A 1 134 ? 22.745 3.792 -11.173 1.00 96.12 134 ALA A O 1
ATOM 1001 N N . ASP A 1 135 ? 24.978 3.643 -11.297 1.00 96.19 135 ASP A N 1
ATOM 1002 C CA . ASP A 1 135 ? 25.195 3.551 -9.852 1.00 96.19 135 ASP A CA 1
ATOM 1003 C C . ASP A 1 135 ? 24.673 4.787 -9.110 1.00 96.19 135 ASP A C 1
ATOM 1005 O O . ASP A 1 135 ? 24.053 4.668 -8.050 1.00 96.19 135 ASP A O 1
ATOM 1009 N N . GLN A 1 136 ? 24.851 5.982 -9.681 1.00 97.06 136 GLN A N 1
ATOM 1010 C CA . GLN A 1 136 ? 24.299 7.218 -9.125 1.00 97.06 136 GLN A CA 1
ATOM 1011 C C . GLN A 1 136 ? 22.768 7.202 -9.108 1.00 97.06 136 GLN A C 1
ATOM 1013 O O . GLN A 1 136 ? 22.172 7.559 -8.089 1.00 97.06 136 GLN A O 1
ATOM 1018 N N . THR A 1 137 ? 22.123 6.75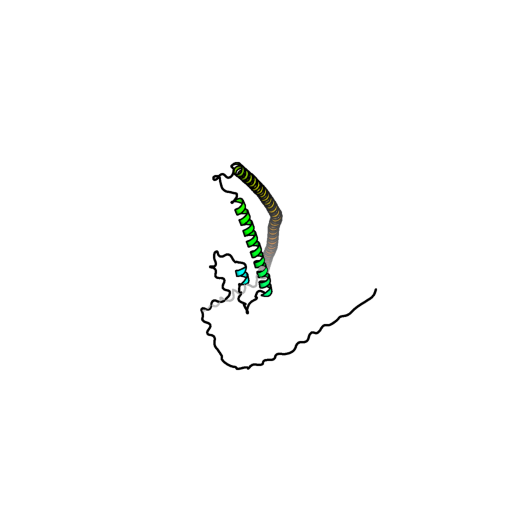1 -10.190 1.00 97.50 137 THR A N 1
ATOM 1019 C CA . THR A 1 137 ? 20.655 6.637 -10.225 1.00 97.50 137 THR A CA 1
ATOM 1020 C C . THR A 1 137 ? 20.137 5.610 -9.225 1.00 97.50 137 THR A C 1
ATOM 1022 O O . THR A 1 137 ? 19.163 5.878 -8.523 1.00 97.50 137 THR A O 1
ATOM 1025 N N . LEU A 1 138 ? 20.824 4.475 -9.074 1.00 98.00 138 LEU A N 1
ATOM 1026 C CA . LEU A 1 138 ? 20.451 3.455 -8.100 1.00 98.00 138 LEU A CA 1
ATOM 1027 C C . LEU A 1 138 ? 20.630 3.960 -6.663 1.00 98.00 138 LEU A C 1
ATOM 1029 O O . LEU A 1 138 ? 19.781 3.707 -5.808 1.00 98.00 138 LEU A O 1
ATOM 1033 N N . ALA A 1 139 ? 21.708 4.697 -6.388 1.00 97.56 139 ALA A N 1
ATOM 1034 C CA . ALA A 1 139 ? 21.941 5.306 -5.084 1.00 97.56 139 ALA A CA 1
ATOM 1035 C C . ALA A 1 139 ? 20.889 6.376 -4.753 1.00 97.56 139 ALA A C 1
ATOM 1037 O O . ALA A 1 139 ? 20.419 6.424 -3.616 1.00 97.56 139 ALA A O 1
ATOM 1038 N N . ALA A 1 140 ? 20.497 7.207 -5.723 1.00 96.88 140 ALA A N 1
ATOM 1039 C CA . ALA A 1 140 ? 19.434 8.195 -5.550 1.00 96.88 140 ALA A CA 1
ATOM 1040 C C . ALA A 1 140 ? 18.081 7.519 -5.274 1.00 96.88 140 ALA A C 1
ATOM 1042 O O . ALA A 1 140 ? 17.456 7.806 -4.255 1.00 96.88 140 ALA A O 1
ATOM 1043 N N . ALA A 1 141 ? 17.699 6.540 -6.100 1.00 97.56 141 ALA A N 1
ATOM 1044 C CA . ALA A 1 141 ? 16.460 5.784 -5.931 1.00 97.56 141 ALA A CA 1
ATOM 1045 C C . ALA A 1 141 ? 16.392 5.065 -4.574 1.00 97.56 141 ALA A C 1
ATOM 1047 O O . ALA A 1 141 ? 15.347 5.059 -3.926 1.00 97.56 141 ALA A O 1
ATOM 1048 N N . ARG A 1 142 ? 17.512 4.497 -4.100 1.00 97.81 142 ARG A N 1
ATOM 1049 C CA . ARG A 1 142 ? 17.586 3.879 -2.765 1.00 97.81 142 ARG A CA 1
ATOM 1050 C C . ARG A 1 142 ? 17.364 4.892 -1.646 1.00 97.81 142 ARG A C 1
ATOM 1052 O O . ARG A 1 142 ? 16.556 4.627 -0.766 1.00 97.81 142 ARG A O 1
ATOM 1059 N N . ARG A 1 143 ? 18.010 6.062 -1.696 1.00 98.31 143 ARG A N 1
ATOM 1060 C CA . ARG A 1 143 ? 17.801 7.117 -0.685 1.00 98.31 143 ARG A CA 1
ATOM 1061 C C . ARG A 1 143 ? 16.354 7.600 -0.655 1.00 98.31 143 ARG A C 1
ATOM 1063 O O . ARG A 1 143 ? 15.813 7.824 0.423 1.00 98.31 143 ARG A O 1
ATOM 1070 N N . GLU A 1 144 ? 15.733 7.760 -1.820 1.00 97.75 144 GLU A N 1
ATOM 1071 C CA . GLU A 1 144 ? 14.323 8.144 -1.921 1.00 97.75 144 GLU A CA 1
ATOM 1072 C C . GLU A 1 144 ? 13.399 7.063 -1.349 1.00 97.75 144 GLU A C 1
ATOM 1074 O O . GLU A 1 144 ? 12.491 7.377 -0.579 1.00 97.75 144 GLU A O 1
ATOM 1079 N N . ALA A 1 145 ? 13.662 5.789 -1.657 1.00 97.81 145 ALA A N 1
ATOM 1080 C CA . ALA A 1 145 ? 12.921 4.667 -1.090 1.00 97.81 145 ALA A CA 1
ATOM 1081 C C . ALA A 1 145 ? 13.056 4.611 0.440 1.00 97.81 145 ALA A C 1
ATOM 1083 O O . ALA A 1 145 ? 12.048 4.495 1.138 1.00 97.81 145 ALA A O 1
ATOM 1084 N N . ASP A 1 146 ? 14.271 4.765 0.969 1.00 98.06 146 ASP A N 1
ATOM 1085 C CA . ASP A 1 146 ? 14.527 4.785 2.412 1.00 98.06 146 ASP A CA 1
ATOM 1086 C C . ASP A 1 146 ? 13.810 5.960 3.093 1.00 98.06 146 ASP A C 1
ATOM 1088 O O . ASP A 1 146 ? 13.198 5.791 4.150 1.00 98.06 146 ASP A O 1
ATOM 1092 N N . ALA A 1 147 ? 13.811 7.141 2.465 1.00 98.19 147 ALA A N 1
ATOM 1093 C CA . ALA A 1 147 ? 13.083 8.307 2.957 1.00 98.19 147 ALA A CA 1
ATOM 1094 C C . ALA A 1 147 ? 11.564 8.069 2.977 1.00 98.19 147 ALA A C 1
ATOM 1096 O O . ALA A 1 147 ? 10.890 8.423 3.948 1.00 98.19 147 ALA A O 1
ATOM 1097 N N . LEU A 1 148 ? 11.022 7.428 1.939 1.00 98.12 148 LEU A N 1
ATOM 1098 C CA . LEU A 1 148 ? 9.600 7.104 1.853 1.00 98.12 148 LEU A CA 1
ATOM 1099 C C . LEU A 1 148 ? 9.193 6.065 2.903 1.00 98.12 148 LEU A C 1
ATOM 1101 O O . LEU A 1 148 ? 8.163 6.233 3.557 1.00 98.12 148 LEU A O 1
ATOM 1105 N N . VAL A 1 149 ? 10.011 5.032 3.118 1.00 98.25 149 VAL A N 1
ATOM 1106 C CA . VAL A 1 149 ? 9.788 4.027 4.170 1.00 98.25 149 VAL A CA 1
ATOM 1107 C C . VAL A 1 149 ? 9.854 4.669 5.554 1.00 98.25 149 VAL A C 1
ATOM 1109 O O . VAL A 1 149 ? 8.986 4.406 6.386 1.00 98.25 149 VAL A O 1
ATOM 1112 N N . ALA A 1 150 ? 10.829 5.547 5.805 1.00 98.00 150 ALA A N 1
ATOM 1113 C CA . ALA A 1 150 ? 10.926 6.275 7.067 1.00 98.00 150 ALA A CA 1
ATOM 1114 C C . ALA A 1 150 ? 9.687 7.153 7.309 1.00 98.00 150 ALA A C 1
ATOM 1116 O O . ALA A 1 150 ? 9.090 7.104 8.384 1.00 98.00 150 ALA A O 1
ATOM 1117 N N . GLN A 1 151 ? 9.234 7.893 6.293 1.00 97.88 151 GLN A N 1
ATOM 1118 C CA . GLN A 1 151 ? 8.028 8.715 6.395 1.00 97.88 151 GLN A CA 1
ATOM 1119 C C . GLN A 1 151 ? 6.760 7.870 6.588 1.00 97.88 151 GLN A C 1
ATOM 1121 O O . GLN A 1 151 ? 5.856 8.272 7.320 1.00 97.88 151 GLN A O 1
ATOM 1126 N N . ALA A 1 152 ? 6.663 6.715 5.928 1.00 97.81 152 ALA A N 1
ATOM 1127 C CA . ALA A 1 152 ? 5.545 5.794 6.099 1.00 97.81 152 ALA A CA 1
ATOM 1128 C C . ALA A 1 152 ? 5.495 5.236 7.527 1.00 97.81 152 ALA A C 1
ATOM 1130 O O . ALA A 1 152 ? 4.418 5.210 8.114 1.00 97.81 152 ALA A O 1
ATOM 1131 N N . ARG A 1 153 ? 6.648 4.874 8.107 1.00 97.88 153 ARG A N 1
ATOM 1132 C CA . ARG A 1 153 ? 6.743 4.426 9.505 1.00 97.88 153 ARG A CA 1
ATOM 1133 C C . ARG A 1 153 ? 6.306 5.508 10.483 1.00 97.88 153 ARG A C 1
ATOM 1135 O O . ARG A 1 153 ? 5.429 5.249 11.293 1.00 97.88 153 ARG A O 1
ATOM 1142 N N . ILE A 1 154 ? 6.818 6.731 10.334 1.00 98.06 154 ILE A N 1
ATOM 1143 C CA . ILE A 1 154 ? 6.418 7.859 11.190 1.00 98.06 154 ILE A CA 1
ATOM 1144 C C . ILE A 1 154 ? 4.903 8.095 11.104 1.00 98.06 154 ILE A C 1
ATOM 1146 O O . ILE A 1 154 ? 4.245 8.280 12.123 1.00 98.06 154 ILE A O 1
ATOM 1150 N N . ARG A 1 155 ? 4.322 8.060 9.898 1.00 96.81 155 ARG A N 1
ATOM 1151 C CA . ARG A 1 155 ? 2.868 8.214 9.724 1.00 96.81 155 ARG A CA 1
ATOM 1152 C C . ARG A 1 155 ? 2.073 7.053 10.323 1.00 96.81 155 ARG A C 1
ATOM 1154 O O . ARG A 1 155 ? 1.003 7.299 10.870 1.00 96.81 155 ARG A O 1
ATOM 1161 N N . ALA A 1 156 ? 2.570 5.821 10.224 1.00 95.94 156 ALA A N 1
ATOM 1162 C CA . ALA A 1 156 ? 1.945 4.656 10.844 1.00 95.94 156 ALA A CA 1
ATOM 1163 C C . ALA A 1 156 ? 1.951 4.778 12.374 1.00 95.94 156 ALA A C 1
ATOM 1165 O O . ALA A 1 156 ? 0.896 4.669 12.982 1.00 95.94 156 ALA A O 1
ATOM 1166 N N . GLU A 1 157 ? 3.089 5.129 12.977 1.00 95.75 157 GLU A N 1
ATOM 1167 C CA . GLU A 1 157 ? 3.211 5.367 14.423 1.00 95.75 157 GLU A CA 1
ATOM 1168 C C . GLU A 1 157 ? 2.299 6.507 14.898 1.00 95.75 157 GLU A C 1
ATOM 1170 O O . GLU A 1 157 ? 1.670 6.420 15.952 1.00 95.75 157 GLU A O 1
ATOM 1175 N N . GLN A 1 158 ? 2.173 7.578 14.109 1.00 95.31 158 GLN A N 1
ATOM 1176 C CA . GLN A 1 158 ? 1.230 8.661 14.396 1.00 95.31 158 GLN A CA 1
ATOM 1177 C C . GLN A 1 158 ? -0.218 8.174 14.354 1.00 95.31 158 GLN A C 1
ATOM 1179 O O . GLN A 1 158 ? -0.989 8.483 15.262 1.00 95.31 158 GLN A O 1
ATOM 1184 N N . LEU A 1 159 ? -0.585 7.405 13.327 1.00 93.44 159 LEU A N 1
ATOM 1185 C CA . LEU A 1 159 ? -1.930 6.860 13.196 1.00 93.44 159 LEU A CA 1
ATOM 1186 C C . LEU A 1 159 ? -2.245 5.910 14.358 1.00 93.44 159 LEU A C 1
ATOM 1188 O O . LEU A 1 159 ? -3.296 6.045 14.980 1.00 93.44 159 LEU A O 1
ATOM 1192 N N . GLU A 1 160 ? -1.314 5.022 14.703 1.00 92.12 160 GLU A N 1
ATOM 1193 C CA . GLU A 1 160 ? -1.418 4.116 15.847 1.00 92.12 160 GLU A CA 1
ATOM 1194 C C . GLU A 1 160 ? -1.549 4.884 17.162 1.00 92.12 160 GLU A C 1
ATOM 1196 O O . GLU A 1 160 ? -2.448 4.584 17.935 1.00 92.12 160 GLU A O 1
ATOM 1201 N N . SER A 1 161 ? -0.755 5.931 17.395 1.00 91.31 161 SER A N 1
ATOM 1202 C CA . SER A 1 161 ? -0.881 6.784 18.586 1.00 91.31 161 SER A CA 1
ATOM 1203 C C . SER A 1 161 ? -2.255 7.464 18.667 1.00 91.31 161 SER A C 1
ATOM 1205 O O . SER A 1 161 ? -2.909 7.444 19.715 1.00 91.31 161 SER A O 1
ATOM 1207 N N . THR A 1 162 ? -2.754 7.997 17.543 1.00 89.25 162 THR A N 1
ATOM 1208 C CA . THR A 1 162 ? -4.090 8.615 17.487 1.00 89.25 162 THR A CA 1
ATOM 1209 C C . THR A 1 162 ? -5.238 7.614 17.612 1.00 89.25 162 THR A C 1
ATOM 1211 O O . THR A 1 162 ? -6.316 8.006 18.049 1.00 89.25 162 THR A O 1
ATOM 1214 N N . ALA A 1 163 ? -5.029 6.342 17.258 1.00 84.31 163 ALA A N 1
ATOM 1215 C CA . ALA A 1 163 ? -6.034 5.282 17.346 1.00 84.31 163 ALA A CA 1
ATOM 1216 C C . ALA A 1 163 ? -6.001 4.530 18.691 1.00 84.31 163 ALA A C 1
ATOM 1218 O O . ALA A 1 163 ? -7.052 4.150 19.205 1.00 84.31 163 ALA A O 1
ATOM 1219 N N . ALA A 1 164 ? -4.822 4.351 19.290 1.00 85.88 164 ALA A N 1
ATOM 1220 C CA . ALA A 1 164 ? -4.633 3.663 20.564 1.00 85.88 164 ALA A CA 1
ATOM 1221 C C . ALA A 1 164 ? -5.170 4.488 21.740 1.00 85.88 164 ALA A C 1
ATOM 1223 O O . ALA A 1 164 ? -5.910 3.964 22.568 1.00 85.88 164 ALA A O 1
ATOM 1224 N N . ALA A 1 165 ? -4.900 5.798 21.775 1.00 83.06 165 ALA A N 1
ATOM 1225 C CA . ALA A 1 165 ? -5.379 6.672 22.847 1.00 83.06 165 ALA A CA 1
ATOM 1226 C C . ALA A 1 165 ? -6.914 6.641 23.058 1.00 83.06 165 ALA A C 1
ATOM 1228 O O . ALA A 1 165 ? -7.345 6.493 24.205 1.00 83.06 165 ALA A O 1
ATOM 1229 N N . PRO A 1 166 ? -7.770 6.754 22.019 1.00 87.06 166 PRO A N 1
ATOM 1230 C CA . PRO A 1 166 ? -9.215 6.633 22.198 1.00 87.06 166 PRO A CA 1
ATOM 1231 C C . PRO A 1 166 ? -9.664 5.196 22.492 1.00 87.06 166 PRO A C 1
ATOM 1233 O O . PRO A 1 166 ? -10.661 5.026 23.192 1.00 87.06 166 PRO A O 1
ATOM 1236 N N . HIS A 1 167 ? -8.953 4.168 22.007 1.00 90.38 167 HIS A N 1
ATOM 1237 C CA . HIS A 1 167 ? -9.268 2.773 22.328 1.00 90.38 167 HIS A CA 1
ATOM 1238 C C . HIS A 1 167 ? -9.045 2.479 23.817 1.00 90.38 167 HIS A C 1
ATOM 1240 O O . HIS A 1 167 ? -9.959 1.996 24.484 1.00 90.38 167 HIS A O 1
ATOM 1246 N N . ASP A 1 168 ? -7.895 2.868 24.368 1.00 87.69 168 ASP A N 1
ATOM 1247 C CA . ASP A 1 168 ? -7.572 2.678 25.787 1.00 87.69 168 ASP A CA 1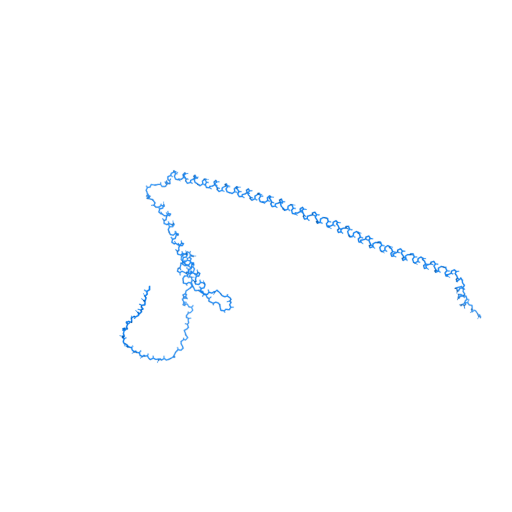
ATOM 1248 C C . ASP A 1 168 ? -8.534 3.450 26.701 1.00 87.69 168 ASP A C 1
ATOM 1250 O O . ASP A 1 168 ? -8.988 2.938 27.732 1.00 87.69 168 ASP A O 1
ATOM 1254 N N . GLN A 1 169 ? -8.910 4.671 26.302 1.00 87.56 169 GLN A N 1
ATOM 1255 C CA . GLN A 1 169 ? -9.929 5.453 27.004 1.00 87.56 169 GLN A CA 1
ATOM 1256 C C . GLN A 1 169 ? -11.305 4.779 26.951 1.00 87.56 169 GLN A C 1
ATOM 1258 O O . GLN A 1 169 ? -11.999 4.740 27.968 1.00 87.56 169 GLN A O 1
ATOM 1263 N N . ALA A 1 170 ? -11.705 4.223 25.803 1.00 92.12 170 ALA A N 1
ATOM 1264 C CA . ALA A 1 170 ? -12.976 3.518 25.653 1.00 92.12 170 ALA A CA 1
ATOM 1265 C C . ALA A 1 170 ? -13.025 2.237 26.498 1.00 92.12 170 ALA A C 1
ATOM 1267 O O . ALA A 1 170 ? -14.022 2.001 27.179 1.00 92.12 170 ALA A O 1
ATOM 1268 N N . VAL A 1 171 ? -11.941 1.455 26.526 1.00 95.38 171 VAL A N 1
ATOM 1269 C CA . VAL A 1 171 ? -11.828 0.255 27.371 1.00 95.38 171 VAL A CA 1
ATOM 1270 C C . VAL A 1 171 ? -11.897 0.630 28.854 1.00 95.38 171 VAL A C 1
ATOM 1272 O O . VAL A 1 171 ? -12.660 0.027 29.610 1.00 95.38 171 VAL A O 1
ATOM 1275 N N . SER A 1 172 ? -11.172 1.673 29.270 1.00 92.62 172 SER A N 1
ATOM 1276 C CA . SER A 1 172 ? -11.211 2.175 30.653 1.00 92.62 172 SER A CA 1
ATOM 1277 C C . SER A 1 172 ? -12.608 2.665 31.045 1.00 92.62 172 SER A C 1
ATOM 1279 O O . SER A 1 172 ? -13.092 2.382 32.143 1.00 92.62 172 SER A O 1
ATOM 1281 N N . ARG A 1 173 ? -13.293 3.363 30.132 1.00 96.62 173 ARG A N 1
ATOM 1282 C CA . ARG A 1 173 ? -14.670 3.824 30.322 1.00 96.62 173 ARG A CA 1
ATOM 1283 C C . ARG A 1 173 ? -15.644 2.656 30.448 1.00 96.62 173 ARG A C 1
ATOM 1285 O O . ARG A 1 173 ? -16.453 2.657 31.369 1.00 96.62 173 ARG A O 1
ATOM 1292 N N . GLN A 1 174 ? -15.543 1.654 29.579 1.00 96.81 174 GLN A N 1
ATOM 1293 C CA . GLN A 1 174 ? -16.385 0.460 29.633 1.00 96.81 174 GLN A CA 1
ATOM 1294 C C . GLN A 1 174 ? -16.179 -0.314 30.943 1.00 96.81 174 GLN A C 1
ATOM 1296 O O . GLN A 1 174 ? -17.148 -0.789 31.535 1.00 96.81 174 GLN A O 1
ATOM 1301 N N . ALA A 1 175 ? -14.939 -0.409 31.434 1.00 96.69 175 ALA A N 1
ATOM 1302 C CA . ALA A 1 175 ? -14.651 -1.012 32.732 1.00 96.69 175 ALA A CA 1
ATOM 1303 C C . ALA A 1 175 ? -15.359 -0.254 33.869 1.00 96.69 175 ALA A C 1
ATOM 1305 O O . ALA A 1 175 ? -16.051 -0.878 34.677 1.00 96.69 175 ALA A O 1
ATOM 1306 N N . LEU A 1 176 ? -15.277 1.082 33.881 1.00 96.94 176 LEU A N 1
ATOM 1307 C CA . LEU A 1 176 ? -16.003 1.919 34.843 1.00 96.94 176 LEU A CA 1
ATOM 1308 C C . LEU A 1 176 ? -17.523 1.736 34.739 1.00 96.94 176 LEU A C 1
ATOM 1310 O O . LEU A 1 176 ? -18.187 1.551 35.755 1.00 96.94 176 LEU A O 1
ATOM 1314 N N . GLU A 1 177 ? -18.079 1.744 33.528 1.00 97.12 177 GLU A N 1
ATOM 1315 C CA . GLU A 1 177 ? -19.514 1.551 33.291 1.00 97.12 177 GLU A CA 1
ATOM 1316 C C . GLU A 1 177 ? -19.984 0.171 33.778 1.00 97.12 177 GLU A C 1
ATOM 1318 O O . GLU A 1 177 ? -21.020 0.065 34.436 1.00 97.12 177 GLU A O 1
ATOM 1323 N N . SER A 1 178 ? -19.190 -0.880 33.547 1.00 98.12 178 SER A N 1
ATOM 1324 C CA . SER A 1 178 ? -19.480 -2.226 34.054 1.00 98.12 178 SER A CA 1
ATOM 1325 C C . SER A 1 178 ? -19.442 -2.292 35.584 1.00 98.12 178 SER A C 1
ATOM 1327 O O . SER A 1 178 ? -20.295 -2.937 36.196 1.00 98.12 178 SER A O 1
ATOM 1329 N N . GLN A 1 179 ? -18.515 -1.571 36.222 1.00 97.50 179 GLN A N 1
ATOM 1330 C CA . GLN A 1 179 ? -18.419 -1.499 37.677 1.00 97.50 179 GLN A CA 1
ATOM 1331 C C . GLN A 1 179 ? -19.600 -0.732 38.278 1.00 97.50 179 GLN A C 1
ATOM 1333 O O . GLN A 1 179 ? -20.172 -1.177 39.271 1.00 97.50 179 GLN A O 1
ATOM 1338 N N . VAL A 1 180 ? -20.013 0.376 37.654 1.00 98.12 180 VAL A N 1
ATOM 1339 C CA . VAL A 1 180 ? -21.220 1.120 38.042 1.00 98.12 180 VAL A CA 1
ATOM 1340 C C . VAL A 1 180 ? -22.453 0.230 37.916 1.00 98.12 180 VAL A C 1
ATOM 1342 O O . VAL A 1 180 ? -23.257 0.158 38.845 1.00 98.12 180 VAL A O 1
ATOM 1345 N N . HIS A 1 181 ? -22.582 -0.506 36.810 1.00 98.44 181 HIS A N 1
ATOM 1346 C CA . HIS A 1 181 ? -23.686 -1.442 36.618 1.00 98.44 181 HIS A CA 1
ATOM 1347 C C . HIS A 1 181 ? -23.681 -2.569 37.663 1.00 98.44 181 HIS A C 1
ATOM 1349 O O . HIS A 1 181 ? -24.729 -2.908 38.222 1.00 98.44 181 HIS A O 1
ATOM 1355 N N . SER A 1 182 ? -22.502 -3.108 37.988 1.00 98.19 182 SER A N 1
ATOM 1356 C CA . SER A 1 182 ? -22.336 -4.090 39.061 1.00 98.19 182 SER A CA 1
ATOM 1357 C C . SER A 1 182 ? -22.739 -3.511 40.415 1.00 98.19 182 SER A C 1
ATOM 1359 O O . SER A 1 182 ? -23.398 -4.198 41.191 1.00 98.19 182 SER A O 1
ATOM 1361 N N . LEU A 1 183 ? -22.375 -2.260 40.705 1.00 98.38 183 LEU A N 1
ATOM 1362 C CA . LEU A 1 183 ? -22.705 -1.606 41.967 1.00 98.38 183 LEU A CA 1
ATOM 1363 C C . LEU A 1 183 ? -24.209 -1.332 42.080 1.00 98.38 183 LEU A C 1
ATOM 1365 O O . LEU A 1 183 ? -24.793 -1.575 43.130 1.00 98.38 183 LEU A O 1
ATOM 1369 N N . HIS A 1 184 ? -24.860 -0.904 40.996 1.00 98.44 184 HIS A N 1
ATOM 1370 C CA . HIS A 1 184 ? -26.317 -0.749 40.950 1.00 98.44 184 HIS A CA 1
ATOM 1371 C C . HIS A 1 184 ? -27.039 -2.076 41.172 1.00 98.44 184 HIS A C 1
ATOM 1373 O O . HIS A 1 184 ? -27.968 -2.147 41.975 1.00 98.44 184 HIS A O 1
ATOM 1379 N N . THR A 1 185 ? -26.586 -3.132 40.496 1.00 98.44 185 THR A N 1
ATOM 1380 C CA . THR A 1 185 ? -27.148 -4.474 40.670 1.00 98.44 185 THR A CA 1
ATOM 1381 C C . THR A 1 185 ? -26.953 -4.954 42.105 1.00 98.44 185 THR A C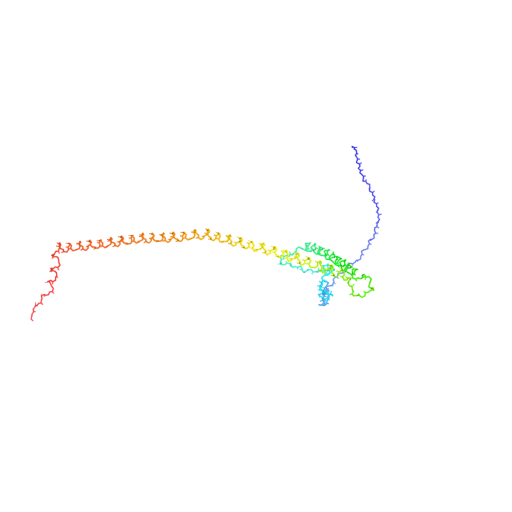 1
ATOM 1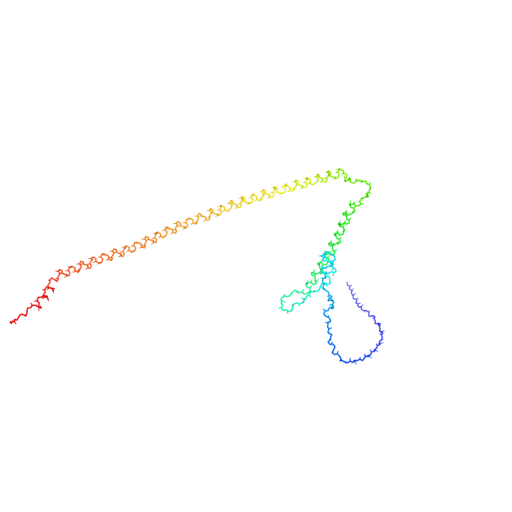383 O O . THR A 1 185 ? -27.896 -5.449 42.712 1.00 98.44 185 THR A O 1
ATOM 1386 N N . PHE A 1 186 ? -25.766 -4.739 42.680 1.00 98.50 186 PHE A N 1
ATOM 1387 C CA . PHE A 1 186 ? -25.470 -5.080 44.069 1.00 98.50 186 PHE A CA 1
ATOM 1388 C C . PHE A 1 186 ? -26.361 -4.326 45.061 1.00 98.50 186 PHE A C 1
ATOM 1390 O O . PHE A 1 186 ? -26.910 -4.936 45.968 1.00 98.50 186 PHE A O 1
ATOM 1397 N N . ILE A 1 187 ? -26.545 -3.014 44.891 1.00 98.31 187 ILE A N 1
ATOM 1398 C CA . ILE A 1 187 ? -27.413 -2.217 45.770 1.00 98.31 187 ILE A CA 1
ATOM 1399 C C . ILE A 1 187 ? -28.863 -2.707 45.686 1.00 98.31 187 ILE A C 1
ATOM 1401 O O . ILE A 1 187 ? -29.524 -2.821 46.717 1.00 98.31 187 ILE A O 1
ATOM 1405 N N . ALA A 1 188 ? -29.355 -3.031 44.487 1.00 98.00 188 ALA A N 1
ATOM 1406 C CA . ALA A 1 188 ? -30.711 -3.540 44.303 1.00 98.00 188 ALA A CA 1
ATOM 1407 C C . ALA A 1 188 ? -30.909 -4.916 44.964 1.00 98.00 188 ALA A C 1
ATOM 1409 O O . ALA A 1 188 ? -31.886 -5.116 45.688 1.00 98.00 188 ALA A O 1
ATOM 1410 N N . THR A 1 189 ? -29.975 -5.853 44.764 1.00 98.06 189 THR A N 1
ATOM 1411 C CA . THR A 1 189 ? -30.058 -7.198 45.356 1.00 98.06 189 THR A CA 1
ATOM 1412 C C . THR A 1 189 ? -29.859 -7.167 46.867 1.00 98.06 189 THR A C 1
ATOM 1414 O O . THR A 1 189 ? -30.608 -7.819 47.591 1.00 98.06 189 THR A O 1
ATOM 1417 N N . PHE A 1 190 ? -28.912 -6.366 47.360 1.00 98.31 190 PHE A N 1
ATOM 1418 C CA . PHE A 1 190 ? -28.705 -6.148 48.789 1.00 98.31 190 PHE A CA 1
ATOM 1419 C C . PHE A 1 190 ? -29.939 -5.519 49.441 1.00 98.31 190 PHE A C 1
ATOM 1421 O O . PHE A 1 190 ? -30.378 -5.978 50.492 1.00 98.31 190 PHE A O 1
ATOM 1428 N N . GLY A 1 191 ? -30.527 -4.503 48.803 1.00 98.06 191 GLY A N 1
ATOM 1429 C CA . GLY A 1 191 ? -31.739 -3.843 49.282 1.00 98.06 191 GLY A CA 1
ATOM 1430 C C . GLY A 1 191 ? -32.925 -4.802 49.386 1.00 98.06 191 GLY A C 1
ATOM 1431 O O . GLY A 1 191 ? -33.588 -4.828 50.422 1.00 98.06 191 GLY A O 1
ATOM 1432 N N . SER A 1 192 ? -33.153 -5.628 48.357 1.00 97.88 192 SER A N 1
ATOM 1433 C CA . SER A 1 192 ? -34.183 -6.675 48.396 1.00 97.88 192 SER A CA 1
ATOM 1434 C C . SER A 1 192 ? -33.909 -7.683 49.510 1.00 97.88 192 SER A C 1
ATOM 1436 O O . SER A 1 192 ? -34.781 -7.923 50.332 1.00 97.88 192 SER A O 1
ATOM 1438 N N . GLY A 1 193 ? -32.683 -8.207 49.612 1.00 98.19 193 GL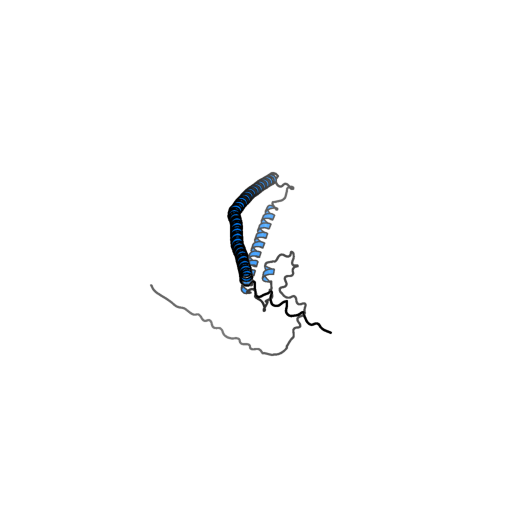Y A N 1
ATOM 1439 C CA . GLY A 1 193 ? -32.343 -9.204 50.630 1.00 98.19 193 GLY A CA 1
ATOM 1440 C C . GLY A 1 193 ? -32.448 -8.674 52.063 1.00 98.19 193 GLY A C 1
ATOM 1441 O O . GLY A 1 193 ? -32.913 -9.384 52.957 1.00 98.19 193 GLY A O 1
ATOM 1442 N N . LEU A 1 194 ? -32.066 -7.414 52.297 1.00 98.25 194 LEU A N 1
ATOM 1443 C CA . LEU A 1 194 ? -32.253 -6.762 53.592 1.00 98.25 194 LEU A CA 1
ATOM 1444 C C . LEU A 1 194 ? -33.742 -6.622 53.919 1.00 98.25 194 LEU A C 1
ATOM 1446 O O . LEU A 1 194 ? -34.143 -6.909 55.046 1.00 98.25 194 LEU A O 1
ATOM 1450 N N . LYS A 1 195 ? -34.559 -6.222 52.938 1.00 98.19 195 LYS A N 1
ATOM 1451 C CA . LYS A 1 195 ? -36.011 -6.116 53.092 1.00 98.19 195 LYS A CA 1
ATOM 1452 C C . LYS A 1 195 ? -36.643 -7.470 53.407 1.00 98.19 195 LYS A C 1
ATOM 1454 O O . LYS A 1 195 ? -37.347 -7.562 54.403 1.00 98.19 195 LYS A O 1
ATOM 1459 N N . ASP A 1 196 ? -36.320 -8.510 52.645 1.00 98.12 196 ASP A N 1
ATOM 1460 C CA . ASP A 1 196 ? -36.830 -9.867 52.867 1.00 98.12 196 ASP A CA 1
ATOM 1461 C C . ASP A 1 196 ? -36.452 -10.379 54.265 1.00 98.12 196 ASP A C 1
ATOM 1463 O O . ASP A 1 196 ? -37.263 -10.988 54.960 1.00 98.12 196 ASP A O 1
ATOM 1467 N N . THR A 1 197 ? -35.229 -10.077 54.720 1.00 98.19 197 THR A N 1
ATOM 1468 C CA . THR A 1 197 ? -34.776 -10.435 56.071 1.00 98.19 197 THR A CA 1
ATOM 1469 C C . THR A 1 197 ? -35.583 -9.700 57.137 1.00 98.19 197 THR A C 1
ATOM 1471 O O . THR A 1 197 ? -36.034 -10.327 58.092 1.00 98.19 197 THR A O 1
ATOM 1474 N N . VAL A 1 198 ? -35.772 -8.385 56.998 1.00 97.81 198 VAL A N 1
ATOM 1475 C CA . VAL A 1 198 ? -36.550 -7.581 57.955 1.00 97.81 198 VAL A CA 1
ATOM 1476 C C . VAL A 1 198 ? -38.016 -8.017 57.975 1.00 97.81 198 VAL A C 1
ATOM 1478 O O . VAL A 1 198 ? -38.564 -8.202 59.060 1.00 97.81 198 VAL A O 1
ATOM 1481 N N . ASP A 1 199 ? -38.626 -8.245 56.813 1.00 98.12 199 ASP A N 1
ATOM 1482 C CA . ASP A 1 199 ? -40.012 -8.708 56.690 1.00 98.12 199 ASP A CA 1
ATOM 1483 C C . ASP A 1 199 ? -40.175 -10.094 57.352 1.00 98.12 199 ASP A C 1
ATOM 1485 O O . ASP A 1 199 ? -41.089 -10.294 58.152 1.00 98.12 199 ASP A O 1
ATOM 1489 N N . ALA A 1 200 ? -39.224 -11.015 57.154 1.00 97.19 200 ALA A N 1
ATOM 1490 C CA . ALA A 1 200 ? -39.220 -12.317 57.827 1.00 97.19 200 ALA A CA 1
ATOM 1491 C C . ALA A 1 200 ? -39.040 -12.213 59.357 1.00 97.19 200 ALA A C 1
ATOM 1493 O O . ALA A 1 200 ? -39.650 -12.978 60.109 1.00 97.19 200 ALA A O 1
ATOM 1494 N N . GLN A 1 201 ? -38.214 -11.275 59.845 1.00 97.25 201 GLN A N 1
ATOM 1495 C CA . GLN A 1 201 ? -38.095 -11.016 61.287 1.00 97.25 201 GLN A CA 1
ATOM 1496 C C . GLN A 1 201 ? -39.405 -10.458 61.864 1.00 97.25 201 GLN A C 1
ATOM 1498 O O . GLN A 1 201 ? -39.803 -10.858 62.959 1.00 97.25 201 GLN A O 1
ATOM 1503 N N . LEU A 1 202 ? -40.090 -9.571 61.136 1.00 97.19 202 LEU A N 1
ATOM 1504 C CA . LEU A 1 202 ? -41.377 -9.007 61.547 1.00 97.19 202 LEU A CA 1
ATOM 1505 C C . LEU A 1 202 ? -42.479 -10.070 61.600 1.00 97.19 202 LEU A C 1
ATOM 1507 O O . LEU A 1 202 ? -43.180 -10.140 62.608 1.00 97.19 202 LEU A O 1
ATOM 1511 N N . GLU A 1 203 ? -42.598 -10.938 60.590 1.00 96.81 203 GLU A N 1
ATOM 1512 C CA . GLU A 1 203 ? -43.575 -12.038 60.616 1.00 96.81 203 GLU A CA 1
ATOM 1513 C C . GLU A 1 203 ? -43.318 -13.013 61.767 1.00 96.81 203 GLU A C 1
ATOM 1515 O O . GLU A 1 203 ? -44.251 -13.451 62.447 1.00 96.81 203 GLU A O 1
ATOM 1520 N N . ARG A 1 204 ? -42.046 -13.317 62.048 1.00 97.25 204 ARG A N 1
ATOM 1521 C CA . ARG A 1 204 ? -41.684 -14.164 63.186 1.00 97.25 204 ARG A CA 1
ATOM 1522 C C . ARG A 1 204 ? -42.065 -13.526 64.519 1.00 97.25 204 ARG A C 1
ATOM 1524 O O . ARG A 1 204 ? -42.571 -14.224 65.394 1.00 97.25 204 ARG A O 1
ATOM 1531 N N . LEU A 1 205 ? -41.832 -12.224 64.683 1.00 95.88 205 LEU A N 1
ATOM 1532 C CA . LEU A 1 205 ? -42.249 -11.499 65.885 1.00 95.88 205 LEU A CA 1
ATOM 1533 C C . LEU A 1 205 ? -43.771 -11.458 66.020 1.00 95.88 205 LEU A C 1
ATOM 1535 O O . LEU A 1 205 ? -44.264 -11.684 67.119 1.00 95.88 205 LEU A O 1
ATOM 1539 N N . HIS A 1 206 ? -44.502 -11.227 64.928 1.00 94.06 206 HIS A N 1
ATOM 1540 C CA . HIS A 1 206 ? -45.965 -11.306 64.911 1.00 94.06 206 HIS A CA 1
ATOM 1541 C C . HIS A 1 206 ? -46.462 -12.687 65.346 1.00 94.06 206 HIS A C 1
ATOM 1543 O O . HIS A 1 206 ? -47.304 -12.774 66.231 1.00 94.06 206 HIS A O 1
ATOM 1549 N N . THR A 1 207 ? -45.879 -13.757 64.802 1.00 94.81 207 THR A N 1
ATOM 1550 C CA . THR A 1 207 ? -46.240 -15.137 65.163 1.00 94.81 207 THR A CA 1
ATOM 1551 C C . THR A 1 207 ? -46.003 -15.406 66.650 1.00 94.81 207 THR A C 1
ATOM 1553 O O . THR A 1 207 ? -46.874 -15.939 67.330 1.00 94.81 207 THR A O 1
ATOM 1556 N N . LEU A 1 208 ? -44.849 -14.989 67.185 1.00 93.88 208 LEU A N 1
ATOM 1557 C CA . LEU A 1 208 ? -44.559 -15.111 68.618 1.00 93.88 208 LEU A CA 1
ATOM 1558 C C . LEU A 1 208 ? -45.528 -14.285 69.476 1.00 93.88 208 LEU A C 1
ATOM 1560 O O . LEU A 1 208 ? -45.859 -14.692 70.587 1.00 93.88 208 LEU A O 1
ATOM 1564 N N . LEU A 1 209 ? -45.976 -13.126 68.987 1.00 92.81 209 LEU A N 1
ATOM 1565 C CA . LEU A 1 209 ? -46.964 -12.303 69.680 1.00 92.81 209 LEU A CA 1
ATOM 1566 C C . LEU A 1 209 ? -48.335 -12.994 69.727 1.00 92.81 209 LEU A C 1
ATOM 1568 O O . LEU A 1 209 ? -48.961 -12.999 70.785 1.00 92.81 209 LEU A O 1
ATOM 1572 N N . ASP A 1 210 ? -48.768 -13.603 68.621 1.00 92.31 210 ASP A N 1
ATOM 1573 C CA . ASP A 1 210 ? -50.021 -14.365 68.533 1.00 92.31 210 ASP A CA 1
ATOM 1574 C C . ASP A 1 210 ? -49.991 -15.602 69.444 1.00 92.31 210 ASP A C 1
ATOM 1576 O O . ASP A 1 210 ? -50.940 -15.841 70.190 1.00 92.31 210 ASP A O 1
ATOM 1580 N N . GLU A 1 211 ? -48.873 -16.338 69.474 1.00 88.50 211 GLU A N 1
ATOM 1581 C CA . GLU A 1 211 ? -48.667 -17.470 70.392 1.00 88.50 211 GLU A CA 1
ATOM 1582 C C . GLU A 1 211 ? -48.744 -17.055 71.872 1.00 88.50 211 GLU A C 1
ATOM 1584 O O . GLU A 1 211 ? -49.230 -17.812 72.714 1.00 88.50 211 GLU A O 1
ATOM 1589 N N . LEU A 1 212 ? -48.287 -15.844 72.206 1.00 85.81 212 LEU A N 1
ATOM 1590 C CA . LEU A 1 212 ? -48.396 -15.287 73.557 1.00 85.81 212 LEU A CA 1
ATOM 1591 C C . LEU A 1 212 ? -49.803 -14.747 73.869 1.00 85.81 212 LEU A C 1
ATOM 1593 O O . LEU A 1 212 ? -50.159 -14.643 75.045 1.00 85.81 212 LEU A O 1
ATOM 1597 N N . CYS A 1 213 ? -50.595 -14.400 72.848 1.00 78.56 213 CYS A N 1
ATOM 1598 C CA . CYS A 1 213 ? -51.958 -13.885 72.991 1.00 78.56 213 CYS A CA 1
ATOM 1599 C C . CYS A 1 213 ? -53.015 -15.003 73.077 1.00 78.56 213 CYS A C 1
ATOM 1601 O O . CYS A 1 213 ? -54.041 -14.806 73.728 1.00 78.56 213 CYS A O 1
ATOM 1603 N N . ASP A 1 214 ? -52.740 -16.191 72.522 1.00 65.44 214 ASP A N 1
ATOM 1604 C CA . ASP A 1 214 ? -53.551 -17.406 72.704 1.00 65.44 214 ASP A CA 1
ATOM 1605 C C . ASP A 1 214 ? -52.780 -18.549 73.408 1.00 65.44 214 ASP A C 1
ATOM 1607 O O . ASP A 1 214 ? -52.497 -19.600 72.824 1.00 65.44 214 ASP A O 1
ATOM 1611 N N . PRO A 1 215 ? -52.463 -18.409 74.709 1.00 60.53 215 PRO A N 1
ATOM 1612 C CA . PRO A 1 215 ? -51.806 -19.471 75.471 1.00 60.53 215 PRO A CA 1
ATOM 1613 C C . PRO A 1 215 ? -52.739 -20.665 75.778 1.00 60.53 215 PRO A C 1
ATOM 1615 O O . PRO A 1 215 ? -52.310 -21.635 76.408 1.00 60.53 215 PRO A O 1
ATOM 1618 N N . GLY A 1 216 ? -54.023 -20.597 75.394 1.00 54.34 216 GLY A N 1
ATOM 1619 C CA . GLY A 1 216 ? -55.087 -21.492 75.861 1.00 54.34 216 GLY A CA 1
ATOM 1620 C C . GLY A 1 216 ? -55.543 -22.575 74.876 1.00 54.34 216 GLY A C 1
ATOM 1621 O O . GLY A 1 216 ? -56.109 -23.575 75.320 1.00 54.34 216 GLY A O 1
ATOM 1622 N N . GLY A 1 217 ? -55.289 -22.434 73.571 1.00 55.34 217 GLY A N 1
ATOM 1623 C CA . GLY A 1 217 ? -55.855 -23.330 72.550 1.00 55.34 217 GLY A CA 1
ATOM 1624 C C . GLY A 1 217 ? -55.175 -24.698 72.365 1.00 55.34 217 GLY A C 1
ATOM 1625 O O . GLY A 1 217 ? -55.815 -25.644 71.917 1.00 55.34 217 GLY A O 1
ATOM 1626 N N . SER A 1 218 ? -53.893 -24.854 72.723 1.00 51.09 218 SER A N 1
ATOM 1627 C CA . SER A 1 218 ? -53.086 -26.023 72.290 1.00 51.09 218 SER A CA 1
ATOM 1628 C C . SER A 1 218 ? -52.761 -27.050 73.395 1.00 51.09 218 SER A C 1
ATOM 1630 O O . SER A 1 218 ? -52.304 -28.164 73.128 1.00 51.09 218 SER A O 1
ATOM 1632 N N . ALA A 1 219 ? -53.047 -26.738 74.665 1.00 50.78 219 ALA A N 1
ATOM 1633 C CA . ALA A 1 219 ? -52.843 -27.670 75.786 1.00 50.78 219 ALA A CA 1
ATOM 1634 C C . ALA A 1 219 ? -54.091 -28.508 76.151 1.00 50.78 219 ALA A C 1
ATOM 1636 O O . ALA A 1 219 ? -54.010 -29.386 77.020 1.00 50.78 219 ALA A O 1
ATOM 1637 N N . ALA A 1 220 ? -55.241 -28.255 75.515 1.00 52.34 220 ALA A N 1
ATOM 1638 C CA . ALA A 1 220 ? -56.503 -28.937 75.815 1.00 52.34 220 ALA A CA 1
ATOM 1639 C C . ALA A 1 220 ? -56.717 -30.247 75.026 1.00 52.34 220 ALA A C 1
ATOM 1641 O O . ALA A 1 220 ? -57.399 -31.134 75.529 1.00 52.34 220 ALA A O 1
ATOM 1642 N N . ASP A 1 221 ? -56.084 -30.435 73.861 1.00 53.62 221 ASP A N 1
ATOM 1643 C CA . ASP A 1 221 ? -56.443 -31.536 72.943 1.00 53.62 221 ASP A CA 1
ATOM 1644 C C . ASP A 1 221 ? -55.603 -32.828 73.098 1.00 53.62 221 ASP A C 1
ATOM 1646 O O . ASP A 1 221 ? -55.941 -33.884 72.576 1.00 53.62 221 ASP A O 1
ATOM 1650 N N . ARG A 1 222 ? -54.518 -32.815 73.891 1.00 53.25 222 ARG A N 1
ATOM 1651 C CA . ARG A 1 222 ? -53.664 -34.012 74.106 1.00 53.25 222 ARG A CA 1
ATOM 1652 C C . ARG A 1 222 ? -53.985 -34.840 75.356 1.00 53.25 222 ARG A C 1
ATOM 1654 O O . ARG A 1 222 ? -53.279 -35.803 75.637 1.00 53.25 222 ARG A O 1
ATOM 1661 N N . ARG A 1 223 ? -55.040 -34.500 76.108 1.00 54.75 223 ARG A N 1
ATOM 1662 C CA . ARG A 1 223 ? -55.458 -35.226 77.332 1.00 54.75 223 ARG A CA 1
ATOM 1663 C C . ARG A 1 223 ? -56.759 -36.031 77.190 1.00 54.75 223 ARG A C 1
ATOM 1665 O O . ARG A 1 223 ? -57.240 -36.552 78.186 1.00 54.75 223 ARG A O 1
ATOM 1672 N N . SER A 1 224 ? -57.309 -36.171 75.978 1.00 51.38 224 SER A N 1
ATOM 1673 C CA . SER A 1 224 ? -58.607 -36.835 75.744 1.00 51.38 224 SER A CA 1
ATOM 1674 C C . SER A 1 224 ? -58.536 -38.247 75.124 1.00 51.38 224 SER A C 1
ATOM 1676 O O . SER A 1 224 ? -59.584 -38.827 74.853 1.00 51.38 224 SER A O 1
ATOM 1678 N N . ALA A 1 225 ? -57.354 -38.833 74.885 1.00 53.38 225 ALA A N 1
ATOM 1679 C CA . ALA A 1 225 ? -57.239 -40.083 74.109 1.00 53.38 225 ALA A CA 1
ATOM 1680 C C . ALA A 1 225 ? -56.463 -41.230 74.794 1.00 53.38 225 ALA A C 1
ATOM 1682 O O . ALA A 1 225 ? -55.855 -42.048 74.109 1.00 53.38 225 ALA A O 1
ATOM 1683 N N . GLY A 1 226 ? -56.468 -41.323 76.130 1.00 54.28 226 GLY A N 1
ATOM 1684 C CA . GLY A 1 226 ? -55.707 -42.373 76.821 1.00 54.28 226 GLY A CA 1
ATOM 1685 C C . GLY A 1 226 ? -56.159 -42.716 78.238 1.00 54.28 226 GLY A C 1
ATOM 1686 O O . GLY A 1 226 ? -55.312 -42.805 79.111 1.00 54.28 226 GLY A O 1
ATOM 1687 N N . GLU A 1 227 ? -57.456 -42.913 78.478 1.00 59.06 227 GLU A N 1
ATOM 1688 C CA . GLU A 1 227 ? -57.951 -43.565 79.703 1.00 59.06 227 GLU A CA 1
ATOM 1689 C C . GLU A 1 227 ? -59.166 -44.437 79.339 1.00 59.06 227 GLU A C 1
ATOM 1691 O O . GLU A 1 227 ? -60.284 -43.946 79.199 1.00 59.06 227 GLU A O 1
ATOM 1696 N N . ALA A 1 228 ? -58.928 -45.732 79.124 1.00 48.44 228 ALA A N 1
ATOM 1697 C CA . ALA A 1 228 ? -59.963 -46.765 79.065 1.00 48.44 228 ALA A CA 1
ATOM 1698 C C . ALA A 1 228 ? -59.364 -48.123 79.485 1.00 48.44 228 ALA A C 1
ATOM 1700 O O . ALA A 1 228 ? -59.093 -48.992 78.660 1.00 48.44 228 ALA A O 1
ATOM 1701 N N . ALA A 1 229 ? -59.126 -48.285 80.789 1.00 52.94 229 ALA A N 1
ATOM 1702 C CA . ALA A 1 229 ? -59.297 -49.574 81.476 1.00 52.94 229 ALA A CA 1
ATOM 1703 C C . ALA A 1 229 ? -60.821 -49.783 81.702 1.00 52.94 229 ALA A C 1
ATOM 1705 O O . ALA A 1 229 ? -61.517 -48.762 81.734 1.00 52.94 229 ALA A O 1
ATOM 1706 N N . PRO A 1 230 ? -61.395 -51.003 81.873 1.00 63.66 230 PRO A N 1
ATOM 1707 C CA . PRO A 1 230 ? -60.942 -52.009 82.854 1.00 63.66 230 PRO A CA 1
ATOM 1708 C C . PRO A 1 230 ? -61.208 -53.499 82.492 1.00 63.66 230 PRO A C 1
ATOM 1710 O O . PRO A 1 230 ? -61.834 -53.804 81.477 1.00 63.66 230 PRO A O 1
ATOM 1713 N N . GLY A 1 231 ? -60.781 -54.423 83.372 1.00 46.00 231 GLY A N 1
ATOM 1714 C CA . GLY A 1 231 ? -61.227 -55.826 83.406 1.00 46.00 231 GLY A CA 1
ATOM 1715 C C . GLY A 1 231 ? -60.200 -56.803 83.952 1.00 46.00 231 GLY A C 1
ATOM 1716 O O . GLY A 1 231 ? -59.670 -57.571 83.126 1.00 46.00 231 GLY A O 1
#

Radius of gyration: 56.13 Å; chains: 1; bounding box: 106×92×163 Å

Sequence (231 aa):
MGAGHEHGHDHGHGHDGHEHRQVNGQGHGVVILDPQSPRPGHLDPRGAAGLLTPADIRNQVFTVVRLREGYDLAEVDRFLGLVEATLISVLRDNEALRARIACLADGPGDESRHVPAAVGDSLARIVEVAGQAADQTLAAARREADALVAQARIRAEQLESTAAAPHDQAVSRQALESQVHSLHTFIATFGSGLKDTVDAQLERLHTLLDELCDPGGSAADRRSAGEAAPG

Foldseek 3Di:
DDYDDDDDDDDDDDDDDDDDDDDDDDDPDPPPPDPPDDDQAPPPCPDPDNDDALVNLVSHDDDDDDPDDDDDPVVSVVVSVVVSVVRVVVVVVVVVVVVVVVVVVVPPDDDDDPPPVVNVVVVVVVVVVVVVVVVVVVVVVVVVVVVVVVVVVVVVVVVCVVVVVVVVVVVVVVVVVVVVVVVVVVCVVVVVVVVVVVVVVVVVVVVVVVCVVCVDDPPPPPPPPDDDDDD

Secondary structure (DSSP, 8-state):
----------------------------------TTPPPTT---TTSTTSPPPHHHHHT--PPPPSSS----HHHHHHHHHHHHHHHHHHHHHHHHHHHHHHHHH-S---STT---HHHHHHHHHHHHHHHHHHHHHHHHHHHHHHHHHHHHHHHHHHHHHHHHHHHHHHHHHHHHHHHHHHHHHHHHHHHHHHHHHHHHHHHHHHHHHHHHH-TTSSSSTTSSS------